Protein AF-A0A6P5RUR1-F1 (afdb_monomer)

InterPro domains:
  IPR025558 Domain of unknown function DUF4283 [PF14111] (2-50)
  IPR025836 Zinc knuckle CX2CX4HX4C [PF14392] (117-164)
  IPR040256 Uncharacterized protein At4g02000-like [PTHR31286] (1-171)

pLDDT: mean 81.95, std 17.19, range [31.34, 97.75]

Nearest PDB structures (foldseek):
  2n82-assembly1_B  TM=5.072E-01  e=1.498E-01  Homo sapiens
  6m75-assembly1_A  TM=3.221E-01  e=1.327E-01  Homo sapiens
  8hni-assembly6_F  TM=3.392E-01  e=1.693E-01  Homo sapiens
  2dh7-assembly1_A  TM=4.520E-01  e=4.766E-01  Homo sapiens
  4yud-assembly1_A  TM=4.226E-01  e=1.611E+00  Homo sapiens

Organism: Prunus avium (NCBI:txid42229)

Secondary structure (DSSP, 8-state):
-HHHHT-SS-EEEEE-STT-EEEEES-HHHHHHHHHH--EEETTEEE------SSS-GGG----EEEEEEEEES--GGG-SHHHHHHHHHHHSEEEEE---TTS---SSSEEEEEEEETTSPPP-EEEEE-TTS-EEEEEEEETT---B-TTT--BSS-GGG-----TT-S-TTS---SGGGB-----------PPPPPP-

Mean predicted aligned error: 9.47 Å

Foldseek 3Di:
DCVQLVAPDDWDWDDPDPPDIDTDDPDPVSVVSSLVVDQDDDPLATDQDDDDPPPDDRVRDDRFKTKWKKWKAPQPQQCQAQVNQCVVLVVAAHWPDWDADPVRGSDDRTTITIHTHGLAAAGDQWDWDADPVRDIDIIGMATEPDGDADLPRRHPDDYVVPDPDPDPPDPDPVPSPRPPRSHDDDPPDDDDDDDDDDDDD

Solvent-accessible surface area (backbone atoms only — not comparable to full-atom values): 12564 Å² total; per-residue (Å²): 107,60,83,82,65,64,44,94,59,67,68,50,77,44,84,72,55,94,94,39,72,47,76,49,58,77,42,68,70,48,47,54,49,48,68,70,63,44,66,43,71,55,96,72,39,77,57,70,78,80,85,79,87,78,84,65,59,75,97,72,61,78,87,46,52,46,47,37,46,34,38,34,30,71,62,54,76,95,55,39,37,58,67,49,41,42,55,56,25,47,74,68,28,49,48,76,47,59,62,52,51,96,87,57,47,25,79,70,87,42,42,42,27,31,24,43,24,58,47,85,44,56,65,74,60,55,49,78,46,75,46,98,87,69,51,75,45,68,29,39,36,23,28,47,85,63,68,65,47,10,59,76,55,39,24,55,87,42,46,56,95,70,59,83,70,88,59,98,81,65,99,42,88,90,72,55,90,54,63,73,71,48,38,55,77,75,85,80,78,76,75,93,76,78,81,84,80,74,85,78,131

Structure (mmCIF, N/CA/C/O backbone):
data_AF-A0A6P5RUR1-F1
#
_entry.id   AF-A0A6P5RUR1-F1
#
loop_
_atom_site.group_PDB
_atom_site.id
_atom_site.type_symbol
_atom_site.label_atom_id
_atom_site.label_alt_id
_atom_site.label_comp_id
_atom_site.label_asym_id
_atom_site.label_entity_id
_atom_site.label_seq_id
_atom_site.pdbx_PDB_ins_code
_atom_site.Cartn_x
_atom_site.Cartn_y
_atom_site.Cartn_z
_atom_site.occupancy
_atom_site.B_iso_or_equiv
_atom_site.auth_seq_id
_atom_site.auth_comp_id
_atom_site.auth_asym_id
_atom_site.auth_atom_id
_atom_site.pdbx_PDB_model_num
ATOM 1 N N . MET A 1 1 ? 2.546 5.564 -21.046 1.00 56.66 1 MET A N 1
ATOM 2 C CA . MET A 1 1 ? 2.897 5.913 -19.648 1.00 56.66 1 MET A CA 1
ATOM 3 C C . MET A 1 1 ? 2.890 7.414 -19.326 1.00 56.66 1 MET A C 1
ATOM 5 O O . MET A 1 1 ? 2.254 7.777 -18.346 1.00 56.66 1 MET A O 1
ATOM 9 N N . MET A 1 2 ? 3.497 8.310 -20.125 1.00 56.91 2 MET A N 1
ATOM 10 C CA . MET A 1 2 ? 3.613 9.751 -19.775 1.00 56.91 2 MET A CA 1
ATOM 11 C C . MET A 1 2 ? 2.292 10.456 -19.402 1.00 56.91 2 MET A C 1
ATOM 13 O O . MET A 1 2 ? 2.269 11.225 -18.448 1.00 56.91 2 MET A O 1
ATOM 17 N N . LYS A 1 3 ? 1.178 10.158 -20.091 1.00 69.00 3 LYS A N 1
ATOM 18 C CA . LYS A 1 3 ? -0.147 10.720 -19.749 1.00 69.00 3 LYS A CA 1
ATOM 19 C C . LYS A 1 3 ? -0.693 10.221 -18.403 1.00 69.00 3 LYS A C 1
ATOM 21 O O . LYS A 1 3 ? -1.368 10.974 -17.717 1.00 69.00 3 LYS A O 1
ATOM 26 N N . ILE A 1 4 ? -0.390 8.978 -18.018 1.00 78.56 4 ILE A N 1
ATOM 27 C CA . ILE A 1 4 ? -0.860 8.363 -16.762 1.00 78.56 4 ILE A CA 1
ATOM 28 C C . ILE A 1 4 ? -0.094 8.949 -15.572 1.00 78.56 4 ILE A C 1
ATOM 30 O O . ILE A 1 4 ? -0.679 9.290 -14.550 1.00 78.56 4 ILE A O 1
ATOM 34 N N . TRP A 1 5 ? 1.219 9.111 -15.725 1.00 85.25 5 TRP A N 1
ATOM 35 C CA . TRP A 1 5 ? 2.108 9.635 -14.684 1.00 85.25 5 TRP A CA 1
ATOM 36 C C . TRP A 1 5 ? 2.258 11.160 -14.687 1.00 85.25 5 TRP A C 1
ATOM 38 O O . TRP A 1 5 ? 2.899 11.724 -13.792 1.00 85.25 5 TRP A O 1
ATOM 48 N N . ASN A 1 6 ? 1.650 11.822 -15.675 1.00 85.38 6 ASN A N 1
ATOM 49 C CA . ASN A 1 6 ? 1.624 13.269 -15.866 1.00 85.38 6 ASN A CA 1
ATOM 50 C C . ASN A 1 6 ? 3.022 13.922 -15.813 1.00 85.38 6 ASN A C 1
ATOM 52 O O . ASN A 1 6 ? 3.206 14.975 -15.198 1.00 85.38 6 ASN A O 1
ATOM 56 N N . THR A 1 7 ? 4.051 13.253 -16.342 1.00 87.56 7 THR A N 1
ATOM 57 C CA . THR A 1 7 ? 5.449 13.701 -16.214 1.00 87.56 7 THR A CA 1
ATOM 58 C C . THR A 1 7 ? 5.711 14.967 -17.021 1.00 87.56 7 THR A C 1
ATOM 60 O O . THR A 1 7 ? 5.189 15.140 -18.119 1.00 87.56 7 THR A O 1
ATOM 63 N N . SER A 1 8 ? 6.533 15.870 -16.479 1.00 86.69 8 SER A N 1
ATOM 64 C CA . SER A 1 8 ? 6.857 17.142 -17.143 1.00 86.69 8 SER A CA 1
ATOM 65 C C . SER A 1 8 ? 7.880 16.997 -18.276 1.00 86.69 8 SER A C 1
ATOM 67 O O . SER A 1 8 ? 8.039 17.897 -19.101 1.00 86.69 8 SER A O 1
ATOM 69 N N . ARG A 1 9 ? 8.619 15.885 -18.285 1.00 88.62 9 ARG A N 1
ATOM 70 C CA . ARG A 1 9 ? 9.609 15.509 -19.299 1.00 88.62 9 ARG A CA 1
ATOM 71 C C . ARG A 1 9 ? 9.423 14.042 -19.693 1.00 88.62 9 ARG A C 1
ATOM 73 O O . ARG A 1 9 ? 8.578 13.337 -19.132 1.00 88.62 9 ARG A O 1
ATOM 80 N N . GLU A 1 10 ? 10.214 13.610 -20.669 1.00 89.25 10 GLU A N 1
ATOM 81 C CA . GLU A 1 10 ? 10.194 12.240 -21.169 1.00 89.25 10 GLU A CA 1
ATOM 82 C C . GLU A 1 10 ? 10.523 11.203 -20.086 1.00 89.25 10 GLU A C 1
ATOM 84 O O . GLU A 1 10 ? 11.321 11.435 -19.169 1.00 89.25 10 GLU A O 1
ATOM 89 N N . VAL A 1 11 ? 9.900 10.036 -20.231 1.00 91.06 11 VAL A N 1
ATOM 90 C CA . VAL A 1 11 ? 10.247 8.813 -19.509 1.00 91.06 11 VAL A CA 1
ATOM 91 C C . VAL A 1 11 ? 10.597 7.781 -20.564 1.00 91.06 11 VAL A C 1
ATOM 93 O O . VAL A 1 11 ? 9.750 7.440 -21.391 1.00 91.06 11 VAL A O 1
ATOM 96 N N . ARG A 1 12 ? 11.846 7.312 -20.552 1.00 92.69 12 ARG A N 1
ATOM 97 C CA . ARG A 1 12 ? 12.290 6.231 -21.437 1.00 92.69 12 ARG A CA 1
ATOM 98 C C . ARG A 1 12 ? 11.998 4.897 -20.768 1.00 92.69 12 ARG A C 1
ATOM 100 O O . ARG A 1 12 ? 12.218 4.751 -19.570 1.00 92.69 12 ARG A O 1
ATOM 107 N N . GLU A 1 13 ? 11.525 3.943 -21.548 1.00 91.94 13 GLU A N 1
ATOM 108 C 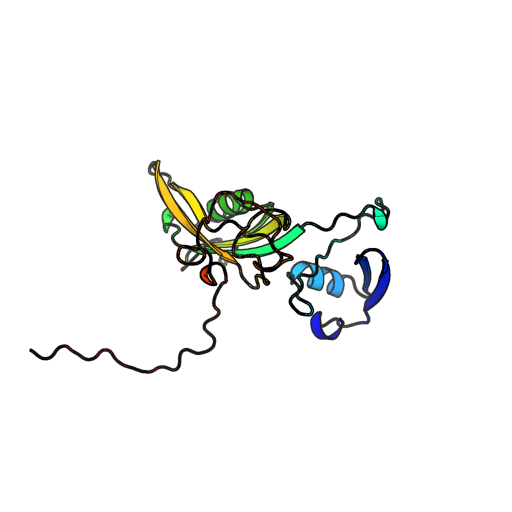CA . GLU A 1 13 ? 11.185 2.598 -21.095 1.00 91.94 13 GLU A CA 1
ATOM 109 C C . GLU A 1 13 ? 12.125 1.590 -21.758 1.00 91.94 13 GLU A C 1
ATOM 111 O O . GLU A 1 13 ? 12.470 1.737 -22.933 1.00 91.94 13 GLU A O 1
ATOM 116 N N . LYS A 1 14 ? 12.561 0.587 -20.999 1.00 92.31 14 LYS A N 1
ATOM 117 C CA . LYS A 1 14 ? 13.273 -0.581 -21.517 1.00 92.31 14 LYS A CA 1
ATOM 118 C C . LYS A 1 14 ? 12.631 -1.845 -20.964 1.00 92.31 14 LYS A C 1
ATOM 120 O O . LYS A 1 14 ? 12.476 -1.958 -19.750 1.00 92.31 14 LYS A O 1
ATOM 125 N N . ASP A 1 15 ? 12.311 -2.781 -21.846 1.00 92.19 15 ASP A N 1
ATOM 126 C CA . ASP A 1 15 ? 11.911 -4.137 -21.475 1.00 92.19 15 ASP A CA 1
ATOM 127 C C . ASP A 1 15 ? 13.143 -4.907 -20.974 1.00 92.19 15 ASP A C 1
ATOM 129 O O . ASP A 1 15 ? 14.197 -4.890 -21.619 1.00 92.19 15 ASP A O 1
ATOM 133 N N . LEU A 1 16 ? 13.028 -5.517 -19.795 1.00 89.69 16 LEU A N 1
ATOM 134 C CA . LEU A 1 16 ? 14.072 -6.333 -19.177 1.00 89.69 16 LEU A CA 1
ATOM 135 C C . LEU A 1 16 ? 13.722 -7.832 -19.164 1.00 89.69 16 LEU A C 1
ATOM 137 O O . LEU A 1 16 ? 14.500 -8.620 -18.627 1.00 89.69 16 LEU A O 1
ATOM 141 N N . GLY A 1 17 ? 12.601 -8.230 -19.773 1.00 87.75 17 GLY A N 1
ATOM 142 C CA . GLY A 1 17 ? 12.076 -9.593 -19.766 1.00 87.75 17 GLY A CA 1
ATOM 143 C C . GLY A 1 17 ? 11.271 -9.920 -18.505 1.00 87.75 17 GLY A C 1
ATOM 144 O O . GLY A 1 17 ? 11.231 -9.146 -17.556 1.00 87.75 17 GLY A O 1
ATOM 145 N N . GLU A 1 18 ? 10.596 -11.075 -18.503 1.00 85.94 18 GLU A N 1
ATOM 146 C CA . GLU A 1 18 ? 9.860 -11.610 -17.338 1.00 85.94 18 GLU A CA 1
ATOM 147 C C . GLU A 1 18 ? 8.856 -10.626 -16.700 1.00 85.94 18 GLU A C 1
ATOM 149 O O . GLU A 1 18 ? 8.659 -10.615 -15.486 1.00 85.94 18 GLU A O 1
ATOM 154 N N . ASN A 1 19 ? 8.193 -9.800 -17.522 1.00 87.38 19 ASN A N 1
ATOM 155 C CA . ASN A 1 19 ? 7.260 -8.761 -17.066 1.00 87.38 19 ASN A CA 1
ATOM 156 C C . ASN A 1 19 ? 7.925 -7.689 -16.168 1.00 87.38 19 ASN A C 1
ATOM 158 O O . ASN A 1 19 ? 7.271 -7.081 -15.317 1.00 87.38 19 ASN A O 1
ATOM 162 N N . LEU A 1 20 ? 9.226 -7.450 -16.367 1.00 90.12 20 LEU A N 1
ATOM 163 C CA . LEU A 1 20 ? 10.004 -6.407 -15.712 1.00 90.12 20 LEU A CA 1
ATOM 164 C C . LEU A 1 20 ? 10.377 -5.305 -16.70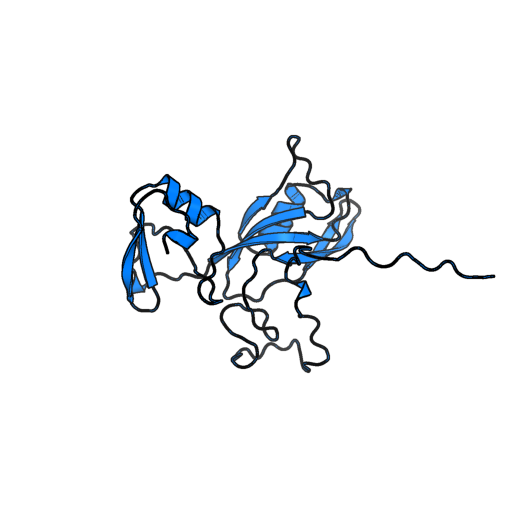8 1.00 90.12 20 LEU A C 1
ATOM 166 O O . LEU A 1 20 ? 10.906 -5.556 -17.789 1.00 90.12 20 LEU A O 1
ATOM 170 N N . PHE A 1 21 ? 10.158 -4.058 -16.300 1.00 90.81 21 PHE A N 1
ATOM 171 C CA . PHE A 1 21 ? 10.398 -2.879 -17.126 1.00 90.81 21 PHE A CA 1
ATOM 172 C C . PHE A 1 21 ? 11.239 -1.862 -16.357 1.00 90.81 21 PHE A C 1
ATOM 174 O O . PHE A 1 21 ? 10.996 -1.601 -15.177 1.00 90.81 21 PHE A O 1
ATOM 181 N N . LEU A 1 22 ? 12.212 -1.250 -17.031 1.00 91.31 22 LEU A N 1
ATOM 182 C CA . LEU A 1 22 ? 13.003 -0.147 -16.494 1.00 91.31 22 LEU A CA 1
ATOM 183 C C . LEU A 1 22 ? 12.491 1.184 -17.028 1.00 91.31 22 LEU A C 1
ATOM 185 O O . LEU A 1 22 ? 12.556 1.454 -18.228 1.00 91.31 22 LEU A O 1
ATOM 189 N N . PHE A 1 23 ? 12.074 2.050 -16.109 1.00 92.25 23 PHE A N 1
ATOM 190 C CA . PHE A 1 23 ? 11.672 3.418 -16.413 1.00 92.25 23 PHE A CA 1
ATOM 191 C C . PHE A 1 23 ? 12.779 4.400 -16.026 1.00 92.25 23 PHE A C 1
ATOM 193 O O . PHE A 1 23 ? 13.133 4.540 -14.857 1.00 92.25 23 PHE A O 1
ATOM 200 N N . ILE A 1 24 ? 13.316 5.107 -17.019 1.00 92.69 24 ILE A N 1
ATOM 201 C CA . ILE A 1 24 ? 14.369 6.110 -16.856 1.00 92.69 24 ILE A CA 1
ATOM 202 C C . ILE A 1 24 ? 13.729 7.492 -16.961 1.00 92.69 24 ILE A C 1
ATOM 204 O O . ILE A 1 24 ? 13.320 7.928 -18.041 1.00 92.69 24 ILE A O 1
ATOM 208 N N . PHE A 1 25 ? 13.65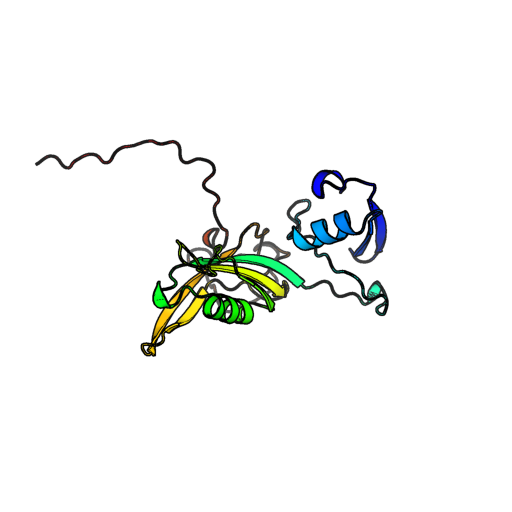4 8.186 -15.829 1.00 93.69 25 PHE A N 1
ATOM 209 C CA . PHE A 1 25 ? 13.074 9.522 -15.728 1.00 93.69 25 PHE A CA 1
ATOM 210 C C . PHE A 1 25 ? 14.124 10.595 -16.017 1.00 93.69 25 PHE A C 1
ATOM 212 O O . PHE A 1 25 ? 15.200 10.586 -15.426 1.00 93.69 25 PHE A O 1
ATOM 219 N N . ALA A 1 26 ? 13.785 11.569 -16.864 1.00 93.88 26 ALA A N 1
ATOM 220 C CA . ALA A 1 26 ? 14.646 12.730 -17.101 1.00 93.88 26 ALA A CA 1
ATOM 221 C C . ALA A 1 26 ? 14.732 13.680 -15.888 1.00 93.88 26 ALA A C 1
ATOM 223 O O . ALA A 1 26 ? 15.679 14.454 -15.771 1.00 93.88 26 ALA A O 1
ATOM 224 N N . LYS A 1 27 ? 13.737 13.649 -14.990 1.00 93.62 27 LYS A N 1
ATOM 225 C CA . LYS A 1 27 ? 13.695 14.458 -13.767 1.00 93.62 27 LYS A CA 1
ATOM 226 C C . LYS A 1 27 ? 13.418 13.598 -12.546 1.00 93.62 27 LYS A C 1
ATOM 228 O O . LYS A 1 27 ? 12.406 12.902 -12.481 1.00 93.62 27 LYS A O 1
ATOM 233 N N . GLU A 1 28 ? 14.251 13.766 -11.529 1.00 92.56 28 GLU A N 1
ATOM 234 C CA . GLU A 1 28 ? 14.077 13.133 -10.223 1.00 92.56 28 GLU A CA 1
ATOM 235 C C . GLU A 1 28 ? 12.739 13.498 -9.557 1.00 92.56 28 GLU A C 1
ATOM 237 O O . GLU A 1 28 ? 12.077 12.638 -8.982 1.00 92.56 28 GLU A O 1
ATOM 242 N N . LEU A 1 29 ? 12.282 14.748 -9.687 1.00 93.00 29 LEU A N 1
ATOM 243 C CA . LEU A 1 29 ? 10.989 15.170 -9.136 1.00 93.00 29 LEU A CA 1
ATOM 244 C C . LEU A 1 29 ? 9.812 14.384 -9.733 1.00 93.00 29 LEU A C 1
ATOM 246 O O . LEU A 1 29 ? 8.896 14.010 -9.000 1.00 93.00 29 LEU A O 1
ATOM 250 N N . ASP A 1 30 ? 9.850 14.097 -11.039 1.00 93.50 30 ASP A N 1
ATOM 251 C CA . ASP A 1 30 ? 8.823 13.287 -11.700 1.00 93.50 30 ASP A CA 1
ATOM 252 C C . ASP A 1 30 ? 8.886 11.831 -11.200 1.00 93.50 30 ASP A C 1
ATOM 254 O O . ASP A 1 30 ? 7.847 11.281 -10.834 1.00 93.50 30 ASP A O 1
ATOM 258 N N . ARG A 1 31 ? 10.091 11.241 -11.081 1.00 92.88 31 ARG A N 1
ATOM 259 C CA . ARG A 1 31 ? 10.305 9.896 -10.502 1.00 92.88 31 ARG A CA 1
ATOM 260 C C . ARG A 1 31 ? 9.716 9.795 -9.095 1.00 92.88 31 ARG A C 1
ATOM 262 O O . ARG A 1 31 ? 8.878 8.936 -8.826 1.00 92.88 31 ARG A O 1
ATOM 269 N N . ASN A 1 32 ? 10.117 10.705 -8.208 1.00 92.25 32 ASN A N 1
ATOM 270 C CA . ASN A 1 32 ? 9.702 10.709 -6.807 1.00 92.25 32 ASN A CA 1
ATOM 271 C C . ASN A 1 32 ? 8.188 10.893 -6.676 1.00 92.25 32 ASN A C 1
ATOM 273 O O . ASN A 1 32 ? 7.551 10.236 -5.856 1.00 92.25 32 ASN A O 1
ATOM 277 N N . ARG A 1 33 ? 7.584 11.746 -7.509 1.00 92.38 33 ARG A N 1
ATOM 278 C CA . ARG A 1 33 ? 6.131 11.922 -7.539 1.00 92.38 33 ARG A CA 1
ATOM 279 C C . ARG A 1 33 ? 5.414 10.662 -8.022 1.00 92.38 33 ARG A C 1
ATOM 281 O O . ARG A 1 33 ? 4.386 10.311 -7.452 1.00 92.38 33 ARG A O 1
ATOM 288 N N . VAL A 1 34 ? 5.932 9.978 -9.043 1.00 92.00 34 VAL A N 1
ATOM 289 C CA . VAL A 1 34 ? 5.348 8.721 -9.533 1.00 92.00 34 VAL A CA 1
ATOM 290 C C . VAL A 1 34 ? 5.395 7.642 -8.456 1.00 92.00 34 VAL A C 1
ATOM 292 O O . VAL A 1 34 ? 4.356 7.052 -8.166 1.00 92.00 34 VAL A O 1
ATOM 295 N N . LEU A 1 35 ? 6.540 7.441 -7.801 1.00 89.94 35 LEU A N 1
ATOM 296 C CA . LEU A 1 35 ? 6.667 6.490 -6.690 1.00 89.94 35 LEU A CA 1
ATOM 297 C C . LEU A 1 35 ? 5.694 6.833 -5.549 1.00 89.94 35 LEU A C 1
ATOM 299 O O . LEU A 1 35 ? 4.940 5.981 -5.084 1.00 89.94 35 LEU A O 1
ATOM 303 N N . ARG A 1 36 ? 5.612 8.114 -5.165 1.00 87.88 36 ARG A N 1
ATOM 304 C CA . ARG A 1 36 ? 4.723 8.577 -4.087 1.00 87.88 36 ARG A CA 1
ATOM 305 C C . ARG A 1 36 ? 3.238 8.570 -4.440 1.00 87.88 36 ARG A C 1
ATOM 307 O O . ARG A 1 36 ? 2.428 8.513 -3.523 1.00 87.88 36 ARG A O 1
ATOM 314 N N . ASN A 1 37 ? 2.831 8.630 -5.702 1.00 88.19 37 ASN A N 1
ATOM 315 C CA . ASN A 1 37 ? 1.405 8.733 -6.048 1.00 88.19 37 ASN A CA 1
ATOM 316 C C . ASN A 1 37 ? 0.739 7.390 -6.377 1.00 88.19 37 ASN A C 1
ATOM 318 O O . ASN A 1 37 ? -0.476 7.367 -6.620 1.00 88.19 37 ASN A O 1
ATOM 322 N N . GLY A 1 38 ? 1.496 6.287 -6.310 1.00 85.94 38 GLY A N 1
ATOM 323 C CA . GLY A 1 38 ? 0.971 4.924 -6.401 1.00 85.94 38 GLY A CA 1
ATOM 324 C C . GLY A 1 38 ? -0.124 4.616 -5.358 1.00 85.94 38 GLY A C 1
ATOM 325 O O . GLY A 1 38 ? -0.319 5.395 -4.419 1.00 85.94 38 GLY A O 1
ATOM 326 N N . PRO A 1 39 ? -0.888 3.523 -5.521 1.00 89.00 39 PRO A N 1
ATOM 327 C CA . PRO A 1 39 ? -0.677 2.460 -6.501 1.00 89.00 39 PRO A CA 1
ATOM 328 C C . PRO A 1 39 ? -1.097 2.885 -7.915 1.00 89.00 39 PRO A C 1
ATOM 330 O O . PRO A 1 39 ? -1.994 3.715 -8.086 1.00 89.00 39 PRO A O 1
ATOM 333 N N . TRP A 1 40 ? -0.440 2.317 -8.927 1.00 89.81 40 TRP A N 1
ATOM 334 C CA . TRP A 1 40 ? -0.757 2.545 -10.337 1.00 89.81 40 TRP A CA 1
ATOM 335 C C . TRP A 1 40 ? -1.412 1.310 -10.929 1.00 89.81 40 TRP A C 1
ATOM 337 O O . TRP A 1 40 ? -0.963 0.196 -10.681 1.00 89.81 40 TRP A O 1
ATOM 347 N N . ASN A 1 41 ? -2.445 1.518 -11.738 1.00 83.38 41 ASN A N 1
ATOM 348 C CA . ASN A 1 41 ? -3.119 0.443 -12.450 1.00 83.38 41 ASN A CA 1
ATOM 349 C C . ASN A 1 41 ? -3.018 0.691 -13.954 1.00 83.38 41 ASN A C 1
ATOM 351 O O . ASN A 1 41 ? -3.270 1.807 -14.414 1.00 83.38 41 ASN A O 1
ATOM 355 N N . PHE A 1 42 ? -2.675 -0.349 -14.707 1.00 80.69 42 PHE A N 1
ATOM 356 C CA . PHE A 1 42 ? -2.674 -0.352 -16.164 1.00 80.69 42 PHE A CA 1
ATOM 357 C C . PHE A 1 42 ? -3.456 -1.574 -16.639 1.00 80.69 42 PHE A C 1
ATOM 359 O O . PHE A 1 42 ? -3.158 -2.685 -16.222 1.00 80.69 42 PHE A O 1
ATOM 366 N N . ASP A 1 43 ? -4.503 -1.352 -17.434 1.00 78.69 43 ASP A N 1
ATOM 367 C CA . ASP A 1 43 ? -5.428 -2.402 -17.885 1.00 78.69 43 ASP A CA 1
ATOM 368 C C . ASP A 1 43 ? -5.895 -3.353 -16.759 1.00 78.69 43 ASP A C 1
ATOM 370 O O . ASP A 1 43 ? -5.816 -4.573 -16.84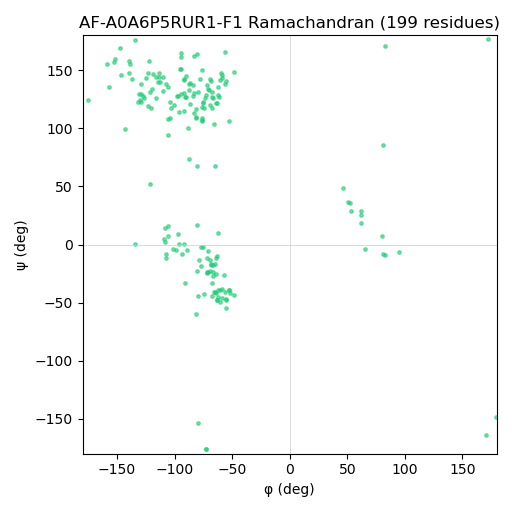5 1.00 78.69 43 ASP A O 1
ATOM 374 N N . LYS A 1 44 ? -6.337 -2.765 -15.636 1.00 75.50 44 LYS A N 1
ATOM 375 C CA . LYS A 1 44 ? -6.770 -3.462 -14.403 1.00 75.50 44 LYS A CA 1
ATOM 376 C C . LYS A 1 44 ? -5.675 -4.242 -13.658 1.00 75.50 44 LYS A C 1
ATOM 378 O O . LYS A 1 44 ? -5.941 -4.723 -12.557 1.00 75.50 44 LYS A O 1
ATOM 383 N N . ALA A 1 45 ? -4.454 -4.309 -14.182 1.00 81.62 45 ALA A N 1
ATOM 384 C CA . ALA A 1 45 ? -3.304 -4.880 -13.497 1.00 81.62 45 ALA A CA 1
ATOM 385 C C . ALA A 1 45 ? -2.598 -3.831 -12.627 1.00 81.62 45 ALA A C 1
ATOM 387 O O . ALA A 1 45 ? -2.397 -2.684 -13.035 1.00 81.62 45 ALA A O 1
ATOM 388 N N . LEU A 1 46 ? -2.203 -4.240 -11.421 1.00 89.00 46 LEU A N 1
ATOM 389 C CA . LEU A 1 46 ? -1.398 -3.425 -10.517 1.00 89.00 46 LEU A CA 1
ATOM 390 C C . LEU A 1 46 ? 0.041 -3.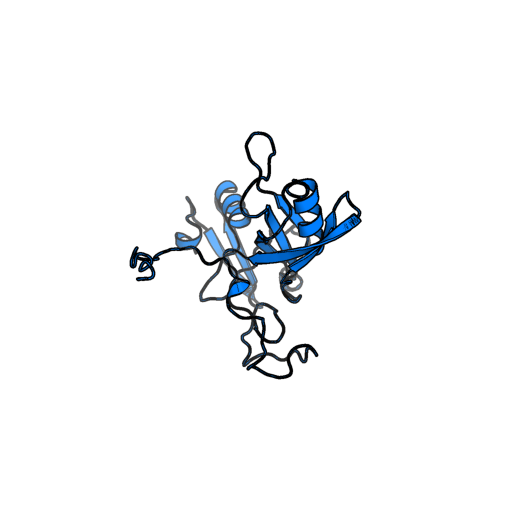353 -11.033 1.00 89.00 46 LEU A C 1
ATOM 392 O O . LEU A 1 46 ? 0.687 -4.382 -11.217 1.00 89.00 46 LEU A O 1
ATOM 396 N N . VAL A 1 47 ? 0.559 -2.141 -11.209 1.00 90.25 47 VAL A N 1
ATOM 397 C CA . VAL A 1 47 ? 1.963 -1.909 -11.553 1.00 90.25 47 VAL A CA 1
ATOM 398 C C . VAL A 1 47 ? 2.752 -1.725 -10.262 1.00 90.25 47 VAL A C 1
ATOM 400 O O . VAL A 1 47 ? 2.546 -0.755 -9.527 1.00 90.25 47 VAL A O 1
ATOM 403 N N . LEU A 1 48 ? 3.661 -2.659 -9.994 1.00 91.75 48 LEU A N 1
ATOM 404 C CA . LEU A 1 48 ? 4.604 -2.565 -8.886 1.00 91.75 48 LEU A CA 1
ATOM 405 C C . LEU A 1 48 ? 5.801 -1.729 -9.327 1.00 91.75 48 LEU A C 1
ATOM 407 O O . LEU A 1 48 ? 6.393 -1.990 -10.372 1.00 91.75 48 LEU A O 1
ATOM 411 N N . LEU A 1 49 ? 6.139 -0.712 -8.541 1.00 90.94 49 LEU A N 1
ATOM 412 C CA . LEU A 1 49 ? 7.274 0.163 -8.805 1.00 90.94 49 LEU A CA 1
ATOM 413 C C . LEU A 1 49 ? 8.222 0.111 -7.616 1.00 90.94 49 LEU A C 1
ATOM 415 O O . LEU A 1 49 ? 7.799 0.290 -6.475 1.00 90.94 49 LEU A O 1
ATOM 419 N N . GLU A 1 50 ? 9.502 -0.086 -7.899 1.00 88.38 50 GLU A N 1
ATOM 420 C CA . GLU A 1 50 ? 10.564 -0.085 -6.903 1.00 88.38 50 GLU A CA 1
ATOM 421 C C . GLU A 1 50 ? 11.758 0.697 -7.445 1.00 88.38 50 GLU A C 1
ATOM 423 O O . GLU A 1 50 ? 12.049 0.658 -8.642 1.00 88.38 50 GLU A O 1
ATOM 428 N N . GLU A 1 51 ? 12.423 1.452 -6.571 1.00 88.88 51 GLU A N 1
ATOM 429 C CA . GLU A 1 51 ? 13.669 2.123 -6.919 1.00 88.88 51 GLU A CA 1
ATOM 430 C C . GLU A 1 51 ? 14.823 1.123 -6.759 1.00 88.88 51 GLU A C 1
ATOM 432 O O . GLU A 1 51 ? 15.095 0.677 -5.641 1.00 88.88 51 GLU A O 1
ATOM 437 N N . PRO A 1 52 ? 15.493 0.722 -7.854 1.00 85.31 52 PRO A N 1
ATOM 438 C CA . PRO A 1 52 ? 16.556 -0.265 -7.775 1.00 85.31 52 PRO A CA 1
ATOM 439 C C . PRO A 1 52 ? 17.779 0.326 -7.071 1.00 85.31 52 PRO A C 1
ATOM 441 O O . PRO A 1 52 ? 18.266 1.393 -7.435 1.00 85.31 52 PRO A O 1
ATOM 444 N N . ASN A 1 53 ? 18.344 -0.417 -6.121 1.00 81.06 53 ASN A N 1
ATOM 445 C CA . ASN A 1 53 ? 19.590 -0.035 -5.445 1.00 81.06 53 ASN A CA 1
ATOM 446 C C . ASN A 1 53 ? 20.862 -0.291 -6.286 1.00 81.06 53 ASN A C 1
ATOM 448 O O . ASN A 1 53 ? 21.961 -0.004 -5.824 1.00 81.06 53 ASN A O 1
ATOM 452 N N . GLY A 1 54 ? 20.725 -0.864 -7.491 1.00 80.81 54 GLY A N 1
ATOM 453 C CA . GLY A 1 54 ? 21.826 -1.172 -8.415 1.00 80.81 54 GLY A CA 1
ATOM 454 C C . GLY A 1 54 ? 22.610 -2.458 -8.118 1.00 80.81 54 GLY A C 1
ATOM 455 O O . GLY A 1 54 ? 23.398 -2.887 -8.955 1.00 80.81 54 GLY A O 1
ATOM 456 N N . ASN A 1 55 ? 22.368 -3.113 -6.980 1.00 84.12 55 ASN A N 1
ATOM 457 C CA . ASN A 1 55 ? 23.143 -4.278 -6.531 1.00 84.12 55 ASN A CA 1
ATOM 458 C C . ASN A 1 55 ? 22.532 -5.626 -6.942 1.00 84.12 55 ASN A C 1
ATOM 460 O O . ASN A 1 55 ? 23.136 -6.678 -6.731 1.00 84.12 55 ASN A O 1
ATOM 464 N N . ILE A 1 56 ? 21.318 -5.613 -7.492 1.00 82.56 56 ILE A N 1
ATOM 465 C CA . ILE A 1 56 ? 20.561 -6.814 -7.848 1.00 82.56 56 ILE A CA 1
ATOM 466 C C . ILE A 1 56 ? 20.364 -6.823 -9.362 1.00 82.56 56 ILE A C 1
ATOM 468 O O . ILE A 1 56 ? 19.859 -5.859 -9.938 1.00 82.56 56 ILE A O 1
ATOM 472 N N . ALA A 1 57 ? 20.766 -7.921 -10.007 1.00 85.62 57 ALA A N 1
ATOM 473 C CA . ALA A 1 57 ? 20.498 -8.133 -11.425 1.00 85.62 57 ALA A CA 1
ATOM 474 C C . ALA A 1 57 ? 18.979 -8.115 -11.685 1.00 85.62 57 ALA A C 1
ATOM 476 O O . ALA A 1 57 ? 18.239 -8.671 -10.871 1.00 85.62 57 ALA A O 1
ATOM 477 N N . PRO A 1 58 ? 18.503 -7.560 -12.815 1.00 84.25 58 PRO A N 1
ATOM 478 C CA . PRO A 1 58 ? 17.076 -7.509 -13.131 1.00 84.25 58 PRO A CA 1
ATOM 479 C C . PR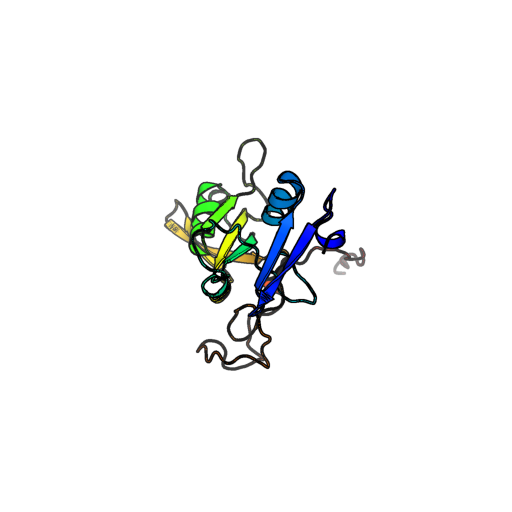O A 1 58 ? 16.339 -8.842 -12.967 1.00 84.25 58 PRO A C 1
ATOM 481 O O . PRO A 1 58 ? 15.300 -8.883 -12.321 1.00 84.25 58 PRO A O 1
ATOM 484 N N . SER A 1 59 ? 16.931 -9.949 -13.425 1.00 82.88 59 SER A N 1
ATOM 485 C CA . SER A 1 59 ? 16.347 -11.298 -13.320 1.00 82.88 59 SER A CA 1
ATOM 486 C C . SER A 1 59 ? 16.173 -11.819 -11.888 1.00 82.88 59 SER A C 1
ATOM 488 O O . SER A 1 59 ? 15.541 -12.844 -11.666 1.00 82.88 59 SER A O 1
ATOM 490 N N . ARG A 1 60 ? 16.763 -11.149 -10.893 1.00 83.94 60 ARG A N 1
ATOM 491 C CA . ARG A 1 60 ? 16.632 -11.488 -9.467 1.00 83.94 60 ARG A CA 1
ATOM 492 C C . ARG A 1 60 ? 15.770 -10.481 -8.708 1.00 83.94 60 ARG A C 1
ATOM 494 O O . ARG A 1 60 ? 15.642 -10.587 -7.489 1.00 83.94 60 ARG A O 1
ATOM 501 N N . MET A 1 61 ? 15.217 -9.485 -9.397 1.00 84.31 61 MET A N 1
ATOM 502 C CA . MET A 1 61 ? 14.371 -8.473 -8.786 1.00 84.31 61 MET A CA 1
ATOM 503 C C . MET A 1 61 ? 12.990 -9.060 -8.500 1.00 84.31 61 MET A C 1
ATOM 505 O O . MET A 1 61 ? 12.270 -9.455 -9.411 1.00 84.31 61 MET A O 1
ATOM 509 N N . LEU A 1 62 ? 12.612 -9.101 -7.223 1.00 82.94 62 LEU A N 1
ATOM 510 C CA . LEU A 1 62 ? 11.304 -9.589 -6.801 1.00 82.94 62 LEU A CA 1
ATOM 511 C C . LEU A 1 62 ? 10.415 -8.419 -6.383 1.00 82.94 62 LEU A C 1
ATOM 513 O O . LEU A 1 62 ? 10.416 -8.005 -5.222 1.00 82.94 62 LEU A O 1
ATOM 517 N N . LEU A 1 63 ? 9.612 -7.931 -7.324 1.00 89.00 63 LEU A N 1
ATOM 518 C CA . LEU A 1 63 ? 8.593 -6.927 -7.044 1.00 89.00 63 LEU A CA 1
ATOM 519 C C . LEU A 1 63 ? 7.400 -7.598 -6.355 1.00 89.00 63 LEU A C 1
ATOM 521 O O . LEU A 1 63 ? 6.629 -8.323 -6.979 1.00 89.00 63 LEU A O 1
ATOM 525 N N . LYS A 1 64 ? 7.248 -7.369 -5.049 1.00 91.62 64 LYS A N 1
ATOM 526 C CA . LYS A 1 64 ? 6.128 -7.922 -4.260 1.00 91.62 64 LYS A CA 1
ATOM 527 C C . LYS A 1 64 ? 5.447 -6.923 -3.336 1.00 91.62 64 LYS A C 1
ATOM 529 O O . LYS A 1 64 ? 4.527 -7.293 -2.613 1.00 91.62 64 LYS A O 1
ATOM 534 N N . PHE A 1 65 ? 5.897 -5.673 -3.329 1.00 93.00 65 PHE A N 1
ATOM 535 C CA . PHE A 1 65 ? 5.362 -4.650 -2.443 1.00 93.00 65 PHE A CA 1
ATOM 536 C C . PHE A 1 65 ? 4.614 -3.574 -3.220 1.00 93.00 65 PHE A C 1
ATOM 538 O O . PHE A 1 65 ? 5.063 -3.135 -4.275 1.00 93.00 65 PHE A O 1
ATOM 545 N N . ALA A 1 66 ? 3.494 -3.120 -2.666 1.00 93.50 66 ALA A N 1
ATOM 546 C CA . ALA A 1 66 ? 2.776 -1.945 -3.139 1.00 93.50 66 ALA A CA 1
ATOM 547 C C . ALA A 1 66 ? 2.265 -1.124 -1.958 1.00 93.50 66 ALA A C 1
ATOM 549 O O . ALA A 1 66 ? 1.917 -1.667 -0.909 1.00 93.50 66 ALA A O 1
ATOM 550 N N . GLU A 1 67 ? 2.212 0.191 -2.134 1.00 94.75 67 GLU A N 1
ATOM 551 C CA . GLU A 1 67 ? 1.698 1.106 -1.122 1.00 94.75 67 GLU A CA 1
ATOM 552 C C . GLU A 1 67 ? 0.224 1.413 -1.361 1.00 94.75 67 GLU A C 1
ATOM 554 O O . GLU A 1 67 ? -0.157 1.824 -2.456 1.00 94.75 67 GLU A O 1
ATOM 559 N N . PHE A 1 68 ? -0.594 1.264 -0.321 1.00 94.69 68 PHE A N 1
ATOM 560 C CA . PHE A 1 68 ? -2.013 1.603 -0.346 1.00 94.69 68 PHE A CA 1
ATOM 561 C C . PHE A 1 68 ? -2.355 2.582 0.768 1.00 94.69 68 PHE A C 1
ATOM 563 O O . PHE A 1 68 ? -1.850 2.478 1.886 1.00 94.69 68 PHE A O 1
ATOM 570 N N . TRP A 1 69 ? -3.270 3.501 0.468 1.00 95.94 69 TRP A N 1
ATOM 571 C CA . TRP A 1 69 ? -4.006 4.209 1.506 1.00 95.94 69 TRP A CA 1
ATOM 572 C C . TRP A 1 69 ? -5.125 3.305 2.022 1.00 95.94 69 TRP A C 1
ATOM 574 O O . TRP A 1 69 ? -5.882 2.730 1.237 1.00 95.94 69 TRP A O 1
ATOM 584 N N . VAL A 1 70 ? -5.222 3.181 3.340 1.00 96.69 70 VAL A N 1
ATOM 585 C CA . VAL A 1 70 ? -6.199 2.347 4.036 1.00 96.69 70 VAL A CA 1
ATOM 586 C C . VAL A 1 70 ? -6.940 3.207 5.047 1.00 96.69 70 VAL A C 1
ATOM 588 O O . VAL A 1 70 ? -6.330 3.860 5.893 1.00 96.69 70 VAL A O 1
ATOM 591 N N . GLN A 1 71 ? -8.263 3.196 4.962 1.00 96.81 71 GLN A N 1
ATOM 592 C CA . GLN A 1 71 ? -9.153 3.779 5.951 1.00 96.81 71 GLN A CA 1
ATOM 593 C C . GLN A 1 71 ? -9.488 2.723 7.002 1.00 96.81 71 GLN A C 1
ATOM 595 O O . GLN A 1 71 ? -9.952 1.632 6.668 1.00 96.81 71 GLN A O 1
ATOM 600 N N . ILE A 1 72 ? -9.267 3.062 8.265 1.00 96.19 72 ILE A N 1
ATOM 601 C CA . ILE A 1 72 ? -9.561 2.239 9.430 1.00 96.19 72 ILE A CA 1
ATOM 602 C C . ILE A 1 72 ? -10.801 2.832 10.095 1.00 96.19 72 ILE A C 1
ATOM 604 O O . ILE A 1 72 ? -10.764 3.923 10.671 1.00 96.19 72 ILE A O 1
ATOM 608 N N . HIS A 1 73 ? -11.910 2.118 9.962 1.00 94.25 73 HIS A N 1
ATOM 609 C CA . HIS A 1 73 ? -13.227 2.520 10.444 1.00 94.25 73 HIS A CA 1
ATOM 610 C C . HIS A 1 73 ? -13.498 1.935 11.830 1.00 94.25 73 HIS A C 1
ATOM 612 O O . HIS A 1 73 ? -12.863 0.960 12.233 1.00 94.25 73 HIS A O 1
ATOM 618 N N . ASN A 1 74 ? -14.466 2.525 12.537 1.00 92.56 74 ASN A N 1
ATOM 619 C CA . ASN A 1 74 ? -14.902 2.101 13.874 1.00 92.56 74 ASN A CA 1
ATOM 620 C C . ASN A 1 74 ? -13.805 2.188 14.951 1.00 92.56 74 ASN A C 1
ATOM 622 O O . ASN A 1 74 ? -13.860 1.494 15.961 1.00 92.56 74 ASN A O 1
ATOM 626 N N . VAL A 1 75 ? -12.811 3.060 14.756 1.00 92.19 75 VAL A N 1
ATOM 627 C CA . VAL A 1 75 ? -11.834 3.390 15.800 1.00 92.19 75 VAL A CA 1
ATOM 628 C C . VAL A 1 75 ? -12.521 4.304 16.820 1.00 92.19 75 VAL A C 1
ATOM 630 O O . VAL A 1 75 ? -13.009 5.366 16.429 1.00 92.19 75 VAL A O 1
ATOM 633 N N . PRO A 1 76 ? -12.565 3.946 18.113 1.00 90.56 76 PRO A N 1
ATOM 634 C CA . PRO A 1 76 ? -13.096 4.831 19.145 1.00 90.56 76 PRO A CA 1
ATOM 635 C C . PRO A 1 76 ? -12.331 6.152 19.186 1.00 90.56 76 PRO A C 1
ATOM 637 O O . PRO A 1 76 ? -11.117 6.153 18.997 1.00 90.56 76 PRO A O 1
ATOM 640 N N . LEU A 1 77 ? -13.011 7.261 19.498 1.00 87.94 77 LEU A N 1
ATOM 641 C CA . LEU A 1 77 ? -12.415 8.608 19.483 1.00 87.94 77 LEU A CA 1
ATOM 642 C C . LEU A 1 77 ? -11.117 8.692 20.302 1.00 87.94 77 LEU A C 1
ATOM 644 O O . LEU A 1 77 ? -10.128 9.243 19.835 1.00 87.94 77 LEU A O 1
ATOM 648 N N . LEU A 1 78 ? -11.074 8.057 21.479 1.00 86.12 78 LEU A N 1
ATOM 649 C CA . LEU A 1 78 ? -9.870 8.006 22.322 1.00 86.12 78 LEU A CA 1
ATOM 650 C C . LEU A 1 78 ? -8.691 7.256 21.674 1.00 86.12 78 LEU A C 1
ATOM 652 O O . LEU A 1 78 ? -7.541 7.501 22.019 1.00 86.12 78 LEU A O 1
ATOM 656 N N . GLY A 1 79 ? -8.968 6.338 20.749 1.00 87.06 79 GLY A N 1
ATOM 657 C CA . GLY A 1 79 ? -7.972 5.606 19.970 1.00 87.06 79 GLY A CA 1
ATOM 658 C C . GLY A 1 79 ? -7.616 6.275 18.640 1.00 87.06 79 GLY A C 1
ATOM 659 O O . GLY A 1 79 ? -6.799 5.735 17.898 1.00 87.06 79 GLY A O 1
ATOM 660 N N . MET A 1 80 ? -8.200 7.428 18.299 1.00 90.56 80 MET A N 1
ATOM 661 C CA . MET A 1 80 ? -7.901 8.132 17.048 1.00 90.56 80 MET A CA 1
ATOM 662 C C . MET A 1 80 ? -6.604 8.942 17.158 1.00 90.56 80 MET A C 1
ATOM 664 O O . MET A 1 80 ? -6.603 10.171 17.134 1.00 90.56 80 MET A O 1
ATOM 668 N N . THR A 1 81 ? -5.481 8.235 17.274 1.00 91.06 81 THR A N 1
ATOM 669 C CA . THR A 1 81 ? -4.142 8.824 17.396 1.00 91.06 81 THR A CA 1
ATOM 670 C C . THR A 1 81 ? -3.208 8.341 16.288 1.00 91.06 81 THR A C 1
ATOM 672 O O . THR A 1 81 ? -3.381 7.250 15.733 1.00 91.06 81 THR A O 1
ATOM 675 N N . VAL A 1 82 ? -2.156 9.120 16.019 1.00 93.56 82 VAL A N 1
ATOM 676 C CA . VAL A 1 82 ? -1.073 8.742 15.094 1.00 93.56 82 VAL A CA 1
ATOM 677 C C . VAL A 1 82 ? -0.431 7.420 15.512 1.00 93.56 82 VAL A C 1
ATOM 679 O O . VAL A 1 82 ? -0.147 6.566 14.671 1.00 93.56 82 VAL A O 1
ATOM 682 N N . GLN A 1 83 ? -0.227 7.226 16.818 1.00 92.38 83 GLN A N 1
ATOM 683 C CA . GLN A 1 83 ? 0.371 6.014 17.369 1.00 92.38 83 GLN A CA 1
ATOM 684 C C . GLN A 1 83 ? -0.497 4.786 17.084 1.00 92.38 83 GLN A C 1
ATOM 686 O O . GLN A 1 83 ? 0.016 3.786 16.580 1.00 92.38 83 GLN A O 1
ATOM 691 N N . THR A 1 84 ? -1.804 4.871 17.342 1.00 92.50 84 THR A N 1
ATOM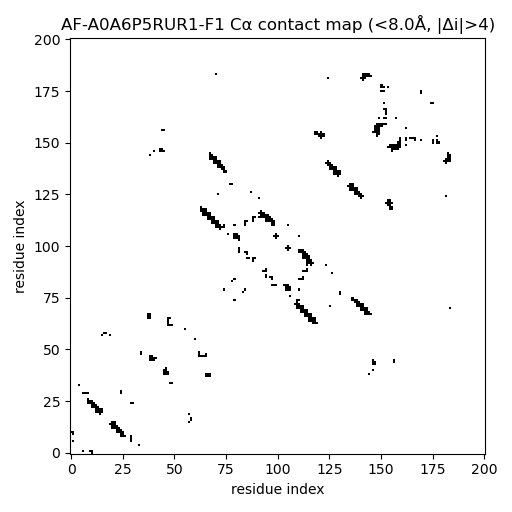 692 C CA . THR A 1 84 ? -2.749 3.789 17.046 1.00 92.50 84 THR A CA 1
ATOM 693 C C . THR A 1 84 ? -2.798 3.501 15.546 1.00 92.50 84 THR A C 1
ATOM 695 O O . THR A 1 84 ? -2.693 2.342 15.144 1.00 92.50 84 THR A O 1
ATOM 698 N N . GLY A 1 85 ? -2.868 4.538 14.704 1.00 95.00 85 GLY A N 1
ATOM 699 C CA . GLY A 1 85 ? -2.801 4.389 13.248 1.00 95.00 85 GLY A CA 1
ATOM 700 C C . GLY A 1 85 ? -1.536 3.654 12.800 1.00 95.00 85 GLY A C 1
ATOM 701 O O . GLY A 1 85 ? -1.619 2.678 12.056 1.00 95.00 85 GLY A O 1
ATOM 702 N N . ARG A 1 86 ? -0.368 4.050 13.318 1.00 96.50 86 ARG A N 1
ATOM 703 C CA . ARG A 1 86 ? 0.921 3.424 12.994 1.00 96.50 86 ARG A CA 1
ATOM 704 C C . ARG A 1 86 ? 1.008 1.974 13.463 1.00 96.50 86 ARG A C 1
ATOM 706 O O . ARG A 1 86 ? 1.493 1.128 12.716 1.00 96.50 86 ARG A O 1
ATOM 713 N N . GLN A 1 87 ? 0.511 1.665 14.660 1.00 95.12 87 GLN A N 1
ATOM 714 C CA . GLN A 1 87 ? 0.447 0.293 15.173 1.00 95.12 87 GLN A CA 1
ATOM 715 C C . GLN A 1 87 ? -0.417 -0.599 14.277 1.00 95.12 87 GLN A C 1
ATOM 717 O O . GLN A 1 87 ? 0.038 -1.657 13.847 1.00 95.12 87 GLN A O 1
ATOM 722 N N . ILE A 1 88 ? -1.628 -0.149 13.932 1.00 95.69 88 ILE A N 1
ATOM 723 C CA . ILE A 1 88 ? -2.538 -0.894 13.052 1.00 95.69 88 ILE A CA 1
ATOM 724 C C . ILE A 1 88 ? -1.935 -1.037 11.645 1.00 95.69 88 ILE A C 1
ATOM 726 O O . ILE A 1 88 ? -1.976 -2.123 11.063 1.00 95.69 88 ILE A O 1
ATOM 730 N N . GLY A 1 89 ? -1.325 0.029 11.117 1.00 96.81 89 GLY A N 1
ATOM 731 C CA . GLY A 1 89 ? -0.585 0.025 9.854 1.00 96.81 89 GLY A CA 1
ATOM 732 C C . GLY A 1 89 ? 0.512 -1.037 9.828 1.00 96.81 89 GLY A C 1
ATOM 733 O O . GLY A 1 89 ? 0.567 -1.844 8.899 1.00 96.81 89 GLY A O 1
ATOM 734 N N . ASN A 1 90 ? 1.306 -1.111 10.899 1.00 96.69 90 ASN A N 1
ATOM 735 C CA . ASN A 1 90 ? 2.380 -2.092 11.054 1.00 96.69 90 ASN A CA 1
ATOM 736 C C . ASN A 1 90 ? 1.878 -3.541 11.170 1.00 96.69 90 ASN A C 1
ATOM 738 O O . ASN A 1 90 ? 2.590 -4.486 10.835 1.00 96.69 90 ASN A O 1
ATOM 742 N N . CYS A 1 91 ? 0.629 -3.749 11.595 1.00 93.94 91 CYS A N 1
ATOM 743 C CA . CYS A 1 91 ? 0.007 -5.068 11.533 1.00 93.94 91 CYS A CA 1
ATOM 744 C C . CYS A 1 91 ? -0.347 -5.485 10.096 1.00 93.94 91 CYS A C 1
ATOM 746 O O . CYS A 1 91 ? -0.498 -6.681 9.840 1.00 93.94 91 CYS A O 1
ATOM 748 N N . MET A 1 92 ? -0.538 -4.545 9.166 1.00 94.88 92 MET A N 1
ATOM 749 C CA . MET A 1 92 ? -0.876 -4.824 7.763 1.00 94.88 92 MET A CA 1
ATOM 750 C C . MET A 1 92 ? 0.359 -4.949 6.861 1.00 94.88 92 MET A C 1
ATOM 752 O O . MET A 1 92 ? 0.341 -5.733 5.913 1.00 94.88 92 MET A O 1
ATOM 756 N N . GLY A 1 93 ? 1.413 -4.194 7.154 1.00 96.06 93 GLY A N 1
ATOM 757 C CA . GLY A 1 93 ? 2.644 -4.095 6.373 1.00 96.06 93 GLY A CA 1
ATOM 758 C C . GLY A 1 93 ? 3.591 -3.097 7.033 1.00 96.06 93 GLY A C 1
ATOM 759 O O . GLY A 1 93 ? 3.558 -2.950 8.243 1.00 96.06 93 GLY A O 1
ATOM 760 N N . GLU A 1 94 ? 4.414 -2.388 6.273 1.00 97.19 94 GLU A N 1
ATOM 761 C CA . GLU A 1 94 ? 5.203 -1.271 6.807 1.00 97.19 94 GLU A CA 1
ATOM 762 C C . GLU A 1 94 ? 4.365 0.018 6.757 1.00 97.19 94 GLU A C 1
ATOM 764 O O . GLU A 1 94 ? 3.906 0.425 5.687 1.00 97.19 94 GLU A O 1
ATOM 769 N N . CYS A 1 95 ? 4.123 0.660 7.906 1.00 97.75 95 CYS A N 1
ATOM 770 C CA . CYS A 1 95 ? 3.383 1.920 7.959 1.00 97.75 95 CYS A CA 1
ATOM 771 C C . CYS A 1 95 ? 4.261 3.095 7.507 1.00 97.75 95 CYS A C 1
ATOM 773 O O . CYS A 1 95 ? 5.118 3.570 8.256 1.00 97.75 95 CYS A O 1
ATOM 775 N N . ILE A 1 96 ? 3.983 3.603 6.308 1.00 96.25 96 ILE A N 1
ATOM 776 C CA . ILE A 1 96 ? 4.698 4.717 5.679 1.00 96.25 96 ILE A CA 1
ATOM 777 C C . ILE A 1 96 ? 4.221 6.056 6.238 1.00 96.25 96 ILE A C 1
ATOM 779 O O . ILE A 1 96 ? 5.037 6.916 6.556 1.00 96.25 96 ILE A O 1
ATOM 783 N N . ASP A 1 97 ? 2.906 6.230 6.386 1.00 95.69 97 ASP A N 1
ATOM 784 C CA . ASP A 1 97 ? 2.324 7.521 6.763 1.00 95.69 97 ASP A CA 1
ATOM 785 C C . ASP A 1 97 ? 0.991 7.372 7.510 1.00 95.69 97 ASP A C 1
ATOM 787 O O . ASP A 1 97 ? 0.294 6.364 7.369 1.00 95.69 97 ASP A O 1
ATOM 791 N N . VAL A 1 98 ? 0.622 8.390 8.286 1.00 96.56 98 VAL A N 1
ATOM 792 C CA . VAL A 1 98 ? -0.675 8.511 8.961 1.00 96.56 98 VAL A CA 1
ATOM 793 C C . VAL A 1 98 ? -1.212 9.915 8.698 1.00 96.56 98 VAL A C 1
ATOM 795 O O . VAL A 1 98 ? -0.561 10.903 9.015 1.00 96.56 98 VAL A O 1
ATOM 798 N N . THR A 1 99 ? -2.405 10.012 8.107 1.00 94.88 99 THR A N 1
ATOM 799 C CA . THR A 1 99 ? -3.054 11.308 7.876 1.00 94.88 99 THR A CA 1
ATOM 800 C C . THR A 1 99 ? -3.434 11.933 9.215 1.00 94.88 99 THR A C 1
ATOM 802 O O . THR A 1 99 ? -4.148 11.316 10.003 1.00 94.88 99 THR A O 1
ATOM 805 N N . GLN A 1 100 ? -2.988 13.166 9.426 1.00 91.81 100 GLN A N 1
ATOM 806 C CA . GLN A 1 100 ? -3.241 13.972 10.614 1.00 91.81 100 GLN A CA 1
ATOM 807 C C . GLN A 1 100 ? -3.520 15.423 10.198 1.00 91.81 100 GLN A C 1
ATOM 809 O O . GLN A 1 100 ? -3.095 15.852 9.120 1.00 91.81 100 GLN A O 1
ATOM 814 N N . GLY A 1 101 ? -4.248 16.158 11.034 1.00 85.25 101 GLY A N 1
ATOM 815 C CA . GLY A 1 101 ? -4.454 17.594 10.892 1.00 85.25 101 GLY A CA 1
ATOM 816 C C . GLY A 1 101 ? -3.202 18.401 11.238 1.00 85.25 101 GLY A C 1
ATOM 817 O O . GLY A 1 101 ? -2.123 17.851 11.483 1.00 85.25 101 GLY A O 1
ATOM 818 N N . GLN A 1 102 ? -3.335 19.728 11.218 1.00 77.88 102 GLN A N 1
ATOM 819 C CA . GLN A 1 102 ? -2.203 20.634 11.448 1.00 77.88 102 GLN A CA 1
ATOM 820 C C . GLN A 1 102 ? -1.660 20.541 12.878 1.00 77.88 102 GLN A C 1
ATOM 822 O O . GLN A 1 102 ? -0.468 20.753 13.086 1.00 77.88 102 GLN A O 1
ATOM 827 N N . GLU A 1 103 ? -2.505 20.168 13.839 1.00 78.69 103 GLU A N 1
ATOM 828 C CA . GLU A 1 103 ? -2.148 20.022 15.251 1.00 78.69 103 GLU A CA 1
ATOM 829 C C . GLU A 1 103 ? -1.822 18.558 15.610 1.00 78.69 103 GLU A C 1
ATOM 831 O O . GLU A 1 103 ? -1.631 18.215 16.776 1.00 78.69 103 GLU A O 1
ATOM 836 N N . GLY A 1 104 ? -1.713 17.675 14.606 1.00 73.31 104 GLY A N 1
ATOM 837 C CA . GLY A 1 104 ? -1.434 16.248 14.792 1.00 73.31 104 GLY A CA 1
ATOM 838 C C . GLY A 1 104 ? -2.662 15.418 15.182 1.00 73.31 104 GLY A C 1
ATOM 839 O O . GLY A 1 104 ? -2.547 14.223 15.466 1.00 73.31 104 GLY A O 1
ATOM 840 N N . GLU A 1 105 ? -3.850 16.018 15.174 1.00 78.94 105 GLU A N 1
ATOM 841 C CA . GLU A 1 105 ? -5.110 15.353 15.451 1.00 78.94 105 GLU A CA 1
ATOM 842 C C . GLU A 1 105 ? -5.500 14.412 14.305 1.00 78.94 105 GLU A C 1
ATOM 844 O O . GLU A 1 105 ? -5.448 14.760 13.128 1.00 78.94 105 GLU A O 1
ATOM 849 N N . CYS A 1 106 ? -5.914 13.190 14.636 1.00 84.12 106 CYS A N 1
ATOM 850 C CA . CYS A 1 106 ? -6.405 12.221 13.649 1.00 84.12 106 CYS A CA 1
ATOM 851 C C . CYS A 1 106 ? -7.934 12.065 13.709 1.00 84.12 106 CYS A C 1
ATOM 853 O O . CYS A 1 106 ? -8.482 11.077 13.218 1.00 84.12 106 CYS A O 1
ATOM 855 N N . MET A 1 107 ? -8.619 13.011 14.359 1.00 79.44 107 MET A N 1
ATOM 856 C CA . MET A 1 107 ? -10.052 12.949 14.632 1.00 79.44 107 MET A CA 1
ATOM 857 C C . MET A 1 107 ? -10.857 13.043 13.335 1.00 79.44 107 MET A C 1
ATOM 859 O O . MET A 1 107 ? -10.637 13.920 12.502 1.00 79.44 107 MET A O 1
ATOM 863 N N . GLY A 1 108 ? -11.815 12.137 13.158 1.00 85.00 108 GLY A N 1
ATOM 864 C CA . GLY A 1 108 ? -12.631 12.090 11.952 1.00 85.00 108 GLY A CA 1
ATOM 865 C C . GLY A 1 108 ? -13.491 10.837 11.865 1.00 85.00 108 GLY A C 1
ATOM 866 O O . GLY A 1 108 ? -13.683 10.116 12.837 1.00 85.00 108 GLY A O 1
ATOM 867 N N . ARG A 1 109 ? -14.012 10.557 10.667 1.00 89.56 109 ARG A N 1
ATOM 868 C CA . ARG A 1 109 ? -14.839 9.360 10.417 1.00 89.56 109 ARG A CA 1
ATOM 869 C C . ARG A 1 109 ? -14.035 8.054 10.435 1.00 89.56 109 ARG A C 1
ATOM 871 O O . ARG A 1 109 ? -14.612 6.988 10.614 1.00 89.56 109 ARG A O 1
ATOM 878 N N . PHE A 1 110 ? -12.732 8.134 10.185 1.00 94.19 110 PHE A N 1
ATOM 879 C CA . PHE A 1 110 ? -11.807 7.006 10.115 1.00 94.19 110 PHE A CA 1
ATOM 880 C C . PHE A 1 110 ? -10.374 7.502 10.328 1.00 94.19 110 PHE A C 1
ATOM 882 O O . PHE A 1 110 ? -10.068 8.650 10.003 1.00 94.19 110 PHE A O 1
ATOM 889 N N . LEU A 1 111 ? -9.483 6.626 10.801 1.00 95.06 111 LEU A N 1
ATOM 890 C CA . LEU A 1 111 ? -8.041 6.847 10.659 1.00 95.06 111 LEU A CA 1
ATOM 891 C C . LEU A 1 111 ? -7.631 6.502 9.230 1.00 95.06 111 LEU A C 1
ATOM 893 O O . LEU A 1 111 ? -8.142 5.545 8.654 1.00 95.06 111 LEU A O 1
ATOM 897 N N . ARG A 1 112 ? -6.699 7.251 8.644 1.00 96.38 112 ARG A N 1
ATOM 898 C CA . ARG A 1 112 ? -6.206 6.981 7.289 1.00 96.38 112 ARG A CA 1
ATOM 899 C C . ARG A 1 112 ? -4.702 6.788 7.322 1.00 96.38 112 ARG A C 1
ATOM 901 O O . ARG A 1 112 ? -3.969 7.691 7.707 1.00 96.38 112 ARG A O 1
ATOM 908 N N . VAL A 1 113 ? -4.252 5.608 6.919 1.00 97.00 113 VAL A N 1
ATOM 909 C CA . VAL A 1 113 ? -2.842 5.208 6.970 1.00 97.00 113 VAL A CA 1
ATOM 910 C C . VAL A 1 113 ? -2.352 4.818 5.588 1.00 97.00 113 VAL A C 1
ATOM 912 O O . VAL A 1 113 ? -3.114 4.289 4.780 1.00 97.00 113 VAL A O 1
ATOM 915 N N . ARG A 1 114 ? -1.079 5.068 5.308 1.00 96.69 114 ARG A N 1
ATOM 916 C CA . ARG A 1 114 ? -0.400 4.596 4.106 1.00 96.69 114 ARG A CA 1
ATOM 917 C C . ARG A 1 114 ? 0.487 3.427 4.480 1.00 96.69 114 ARG A C 1
ATOM 919 O O . ARG A 1 114 ? 1.353 3.566 5.340 1.00 96.69 114 ARG A O 1
ATOM 926 N N . VAL A 1 115 ? 0.278 2.285 3.840 1.00 97.31 115 VAL A N 1
ATOM 927 C CA . VAL A 1 115 ? 0.964 1.041 4.194 1.00 97.31 115 VAL A CA 1
ATOM 928 C C . VAL A 1 115 ? 1.605 0.436 2.960 1.00 97.31 115 VAL A C 1
ATOM 930 O O . VAL A 1 115 ? 0.922 0.220 1.960 1.00 97.31 115 VAL A O 1
ATOM 933 N N . LYS A 1 116 ? 2.898 0.121 3.049 1.00 95.75 116 LYS A N 1
ATOM 934 C CA . LYS A 1 116 ? 3.605 -0.722 2.086 1.00 95.75 116 LYS A CA 1
ATOM 935 C C . LYS A 1 116 ? 3.323 -2.181 2.426 1.00 95.75 116 LYS A C 1
ATOM 937 O O . LYS A 1 116 ? 3.743 -2.694 3.463 1.00 95.75 116 LYS A O 1
ATOM 942 N N . MET A 1 117 ? 2.554 -2.837 1.570 1.00 95.19 117 MET A N 1
ATOM 943 C CA . MET A 1 117 ? 2.010 -4.173 1.790 1.00 95.19 117 MET A CA 1
ATOM 944 C C . MET A 1 117 ? 2.665 -5.194 0.872 1.00 95.19 117 MET A C 1
ATOM 946 O O . MET A 1 117 ? 2.933 -4.900 -0.289 1.00 95.19 117 MET A O 1
ATOM 950 N N . ASP A 1 118 ? 2.866 -6.408 1.384 1.00 94.38 118 ASP A N 1
ATOM 951 C CA . ASP A 1 118 ? 3.245 -7.571 0.579 1.00 94.38 118 ASP A CA 1
ATOM 952 C C . ASP A 1 118 ? 2.013 -8.082 -0.186 1.00 94.38 118 ASP A C 1
ATOM 954 O O . ASP A 1 118 ? 1.087 -8.637 0.411 1.00 94.38 118 ASP A O 1
ATOM 958 N N . ILE A 1 119 ? 1.994 -7.881 -1.503 1.00 92.25 119 ILE A N 1
ATOM 959 C CA . ILE A 1 119 ? 0.853 -8.195 -2.373 1.00 92.25 119 ILE A CA 1
ATOM 960 C C . ILE A 1 119 ? 0.640 -9.702 -2.580 1.00 92.25 119 ILE A C 1
ATOM 962 O O . ILE A 1 119 ? -0.410 -10.111 -3.076 1.00 92.25 119 ILE A O 1
ATOM 966 N N . THR A 1 120 ? 1.610 -10.533 -2.179 1.00 90.69 120 THR A N 1
ATOM 967 C CA . THR A 1 120 ? 1.509 -12.003 -2.238 1.00 90.69 120 THR A CA 1
ATOM 968 C C . THR A 1 120 ? 0.670 -12.577 -1.094 1.00 90.69 120 THR A C 1
ATOM 970 O O . THR A 1 120 ? 0.253 -13.741 -1.125 1.00 90.69 120 THR A O 1
ATOM 973 N N . LYS A 1 121 ? 0.391 -11.760 -0.071 1.00 91.94 121 LYS A N 1
ATOM 974 C CA . LYS A 1 121 ? -0.401 -12.141 1.097 1.00 91.94 121 LYS A CA 1
ATOM 975 C C . LYS A 1 121 ? -1.873 -11.744 0.922 1.00 91.94 121 LYS A C 1
ATOM 977 O O . LYS A 1 121 ? -2.172 -10.765 0.240 1.00 91.94 121 LYS A O 1
ATOM 982 N N . PRO A 1 122 ? -2.808 -12.482 1.548 1.00 91.44 122 PRO A N 1
ATOM 983 C CA . PRO A 1 122 ? -4.212 -12.089 1.597 1.00 91.44 122 PRO A CA 1
ATOM 984 C C . PRO A 1 122 ? -4.393 -10.694 2.203 1.00 91.44 122 PRO A C 1
ATOM 986 O O . PRO A 1 122 ? -3.791 -10.373 3.232 1.00 91.44 122 PRO A O 1
ATOM 989 N N . LEU A 1 123 ? -5.278 -9.895 1.611 1.00 92.12 123 LEU A N 1
ATOM 990 C CA . LEU A 1 123 ? -5.730 -8.634 2.187 1.00 92.12 123 LEU A CA 1
ATOM 991 C C . LEU A 1 123 ? -6.418 -8.874 3.536 1.00 92.12 123 LEU A C 1
ATOM 993 O O . LEU A 1 123 ? -7.171 -9.838 3.720 1.00 92.12 123 LEU A O 1
ATOM 997 N N . LYS A 1 124 ? -6.182 -7.961 4.479 1.00 91.31 124 LYS A N 1
ATOM 998 C CA . LYS A 1 124 ? -6.863 -7.951 5.776 1.00 91.31 124 LYS A CA 1
ATOM 999 C C . LYS A 1 124 ? -8.129 -7.113 5.669 1.00 91.31 124 LYS A C 1
ATOM 1001 O O . LYS A 1 124 ? -8.160 -6.106 4.985 1.00 91.31 124 LYS A O 1
ATOM 1006 N N . TRP A 1 125 ? -9.176 -7.507 6.373 1.00 89.81 125 TRP A N 1
ATOM 1007 C CA . TRP A 1 125 ? -10.462 -6.803 6.344 1.00 89.81 125 TRP A CA 1
ATOM 1008 C C . TRP A 1 125 ? -10.749 -6.025 7.626 1.00 89.81 125 TRP A C 1
ATOM 1010 O O . TRP A 1 125 ? -11.662 -5.213 7.670 1.00 89.81 125 TRP A O 1
ATOM 1020 N N . GLY A 1 126 ? -9.958 -6.268 8.665 1.00 91.75 126 GLY A N 1
ATOM 1021 C CA . GLY A 1 126 ? -10.075 -5.622 9.957 1.00 91.75 126 GLY A CA 1
ATOM 1022 C C . GLY A 1 126 ? -9.144 -6.269 10.972 1.00 91.75 126 GLY A C 1
ATOM 1023 O O . GLY A 1 126 ? -8.472 -7.265 10.680 1.00 91.75 126 GLY A O 1
ATOM 1024 N N . THR A 1 127 ? -9.118 -5.710 12.174 1.00 92.94 127 THR A N 1
ATOM 1025 C CA . THR A 1 127 ? -8.398 -6.264 13.325 1.00 92.94 127 THR A CA 1
ATOM 1026 C C . THR A 1 127 ? -9.136 -5.929 14.616 1.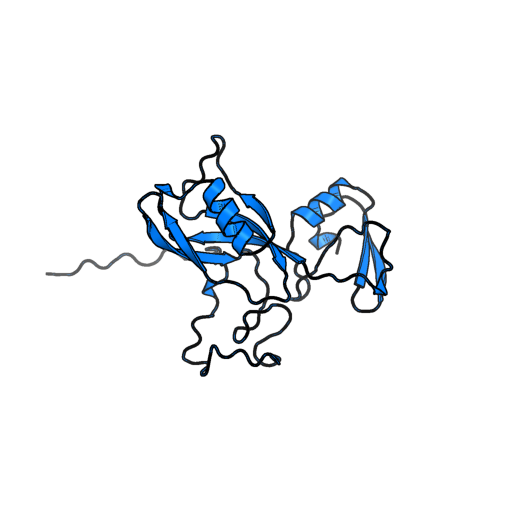00 92.94 127 THR A C 1
ATOM 1028 O O . THR A 1 127 ? -10.064 -5.125 14.620 1.00 92.94 127 THR A O 1
ATOM 1031 N N . LYS A 1 128 ? -8.729 -6.547 15.724 1.00 92.88 128 LYS A N 1
ATOM 1032 C CA . LYS A 1 128 ? -9.090 -6.068 17.059 1.00 92.88 128 LYS A CA 1
ATOM 1033 C C . LYS A 1 128 ? -8.005 -5.125 17.566 1.00 92.88 128 LYS A C 1
ATOM 1035 O O . LYS A 1 128 ? -6.823 -5.381 17.330 1.00 92.88 128 LYS A O 1
ATOM 1040 N N . ILE A 1 129 ? -8.409 -4.062 18.248 1.00 91.06 129 ILE A N 1
ATOM 1041 C CA . ILE A 1 129 ? -7.523 -3.139 18.959 1.00 91.06 129 ILE A CA 1
ATOM 1042 C C . ILE A 1 129 ? -7.867 -3.156 20.442 1.00 91.06 129 ILE A C 1
ATOM 1044 O O . ILE A 1 129 ? -9.031 -3.317 20.802 1.00 91.06 129 ILE A O 1
ATOM 1048 N N . SER A 1 130 ? -6.861 -2.982 21.290 1.00 88.31 130 SER A N 1
ATOM 1049 C CA . SER A 1 130 ? -7.057 -2.818 22.730 1.00 88.31 130 SER A CA 1
ATOM 1050 C C . SER A 1 130 ? -7.043 -1.334 23.069 1.00 88.31 130 SER A C 1
ATOM 1052 O O . SER A 1 130 ? -6.109 -0.621 22.702 1.00 88.31 130 SER A O 1
ATOM 1054 N N . LEU A 1 131 ? -8.072 -0.872 23.769 1.00 80.00 131 LEU A N 1
ATOM 1055 C CA . LEU A 1 131 ? -8.141 0.487 24.292 1.00 80.00 131 LEU A CA 1
ATOM 1056 C C . LEU A 1 131 ? -7.387 0.602 25.623 1.00 80.00 131 LEU A C 1
ATOM 1058 O O . LEU A 1 131 ? -7.187 -0.410 26.298 1.00 80.00 131 LEU A O 1
ATOM 1062 N N . PRO A 1 132 ? -7.035 1.826 26.065 1.00 75.75 132 PRO A N 1
ATOM 1063 C CA . PRO A 1 132 ? -6.446 2.039 27.389 1.00 75.75 132 PRO A CA 1
ATOM 1064 C C . PRO A 1 132 ? -7.314 1.519 28.546 1.00 75.75 132 PRO A C 1
ATOM 1066 O O . PRO A 1 132 ? -6.784 1.143 29.585 1.00 75.75 132 PRO A O 1
ATOM 1069 N N . SER A 1 133 ? -8.637 1.440 28.357 1.00 79.06 133 SER A N 1
ATOM 1070 C CA . SER A 1 133 ? -9.576 0.837 29.314 1.00 79.06 133 SER A CA 1
ATOM 1071 C C . SER A 1 133 ? -9.486 -0.695 29.410 1.00 79.06 133 SER A C 1
ATOM 1073 O O . SER A 1 133 ? -10.179 -1.290 30.228 1.00 79.06 133 SER A O 1
ATOM 1075 N N . GLY A 1 134 ? -8.684 -1.354 28.564 1.00 81.19 134 GLY A N 1
ATOM 1076 C CA . GLY A 1 134 ? -8.602 -2.814 28.447 1.00 81.19 134 GLY A CA 1
ATOM 1077 C C . GLY A 1 134 ? -9.682 -3.444 27.558 1.00 81.19 134 GLY A C 1
ATOM 1078 O O . GLY A 1 134 ? -9.588 -4.625 27.226 1.00 81.19 134 GLY A O 1
ATOM 1079 N N . GLN A 1 135 ? -10.682 -2.672 27.123 1.00 85.19 135 GLN A N 1
ATOM 1080 C CA . GLN A 1 135 ? -11.711 -3.137 26.194 1.00 85.19 135 GLN A CA 1
ATOM 1081 C C . GLN A 1 135 ? -11.122 -3.399 24.803 1.00 85.19 135 GLN A C 1
ATOM 1083 O O . GLN A 1 135 ? -10.279 -2.641 24.316 1.00 85.19 135 GLN A O 1
ATOM 1088 N N . GLN A 1 136 ? -11.580 -4.475 24.160 1.00 89.38 136 GLN A N 1
ATOM 1089 C CA . GLN A 1 136 ? -11.232 -4.778 22.777 1.00 89.38 136 GLN A CA 1
ATOM 1090 C C . GLN A 1 136 ? -12.327 -4.302 21.837 1.00 89.38 136 GLN A C 1
ATOM 1092 O O . GLN A 1 136 ? -13.478 -4.703 21.980 1.00 89.38 136 GLN A O 1
ATOM 1097 N N . GLU A 1 137 ? -11.937 -3.532 20.830 1.00 90.12 137 GLU A N 1
ATOM 1098 C CA . GLU A 1 137 ? -12.835 -3.077 19.778 1.00 90.12 137 GLU A CA 1
ATOM 1099 C C . GLU A 1 137 ? -12.411 -3.632 18.429 1.00 90.12 137 GLU A C 1
ATOM 1101 O O . GLU A 1 137 ? -11.222 -3.800 18.139 1.00 90.12 137 GLU A O 1
ATOM 1106 N N . ARG A 1 138 ? -13.400 -3.951 17.597 1.00 93.31 138 ARG A N 1
ATOM 1107 C CA . ARG A 1 138 ? -13.165 -4.419 16.235 1.00 93.31 138 ARG A CA 1
ATOM 1108 C C . ARG A 1 138 ? -13.160 -3.222 15.292 1.00 93.31 138 ARG A C 1
ATOM 1110 O O . ARG A 1 138 ? -14.126 -2.472 15.242 1.00 93.31 138 ARG A O 1
ATOM 1117 N N . VAL A 1 139 ? -12.097 -3.099 14.508 1.00 94.44 139 VAL A N 1
ATOM 1118 C CA . VAL A 1 139 ? -11.958 -2.074 13.471 1.00 94.44 139 VAL A CA 1
ATOM 1119 C C . VAL A 1 139 ? -11.936 -2.719 12.096 1.00 94.44 139 VAL A C 1
ATOM 1121 O O . VAL A 1 139 ? -11.414 -3.827 11.932 1.00 94.44 139 VAL A O 1
ATOM 1124 N N . ASP A 1 140 ? -12.467 -2.012 11.105 1.00 93.94 140 ASP A N 1
ATOM 1125 C CA . ASP A 1 140 ? -12.606 -2.511 9.737 1.00 93.94 140 ASP A CA 1
ATOM 1126 C C . ASP A 1 140 ? -11.718 -1.721 8.775 1.00 93.94 140 ASP A C 1
ATOM 1128 O O . ASP A 1 140 ? -11.533 -0.511 8.921 1.00 93.94 140 ASP A O 1
ATOM 1132 N N . PHE A 1 141 ? -11.166 -2.404 7.775 1.00 95.00 141 PHE A N 1
ATOM 1133 C CA . PHE A 1 141 ? -10.252 -1.821 6.796 1.00 95.00 141 PHE A CA 1
ATOM 1134 C C . PHE A 1 141 ? -10.942 -1.618 5.451 1.00 95.00 141 PHE A C 1
ATOM 1136 O O . PHE A 1 141 ? -11.613 -2.514 4.938 1.00 95.00 141 PHE A O 1
ATOM 1143 N N . ARG A 1 142 ? -10.724 -0.446 4.848 1.00 94.69 142 ARG A N 1
ATOM 1144 C CA . ARG A 1 142 ? -11.123 -0.140 3.470 1.00 94.69 142 ARG A CA 1
ATOM 1145 C C . ARG A 1 142 ? -9.947 0.452 2.707 1.00 94.69 142 ARG A C 1
ATOM 1147 O O . ARG A 1 142 ? -9.378 1.456 3.118 1.00 94.69 142 ARG A O 1
ATOM 1154 N N . TYR A 1 143 ? -9.599 -0.157 1.588 1.00 93.88 143 TYR A N 1
ATOM 1155 C CA . TYR A 1 143 ? -8.463 0.201 0.752 1.00 93.88 143 TYR A CA 1
ATOM 1156 C C . TYR A 1 143 ? -8.878 1.195 -0.337 1.00 93.88 143 TYR A C 1
ATOM 1158 O O . TYR A 1 143 ? -9.846 0.979 -1.074 1.00 93.88 143 TYR A O 1
ATOM 1166 N N . GLU A 1 144 ? -8.132 2.285 -0.468 1.00 93.19 144 GLU A N 1
ATOM 1167 C CA . GLU A 1 144 ? -8.305 3.260 -1.543 1.00 93.19 144 GLU A CA 1
ATOM 1168 C C . GLU A 1 144 ? -7.565 2.802 -2.802 1.00 93.19 144 GLU A C 1
ATOM 1170 O O . GLU A 1 144 ? -6.418 2.358 -2.735 1.00 93.19 144 GLU A O 1
ATOM 1175 N N . ARG A 1 145 ? -8.209 2.946 -3.969 1.00 89.56 145 ARG A N 1
ATOM 1176 C CA . ARG A 1 145 ? -7.655 2.548 -5.281 1.00 89.56 145 ARG A CA 1
ATOM 1177 C C . ARG A 1 145 ? -7.170 1.088 -5.337 1.00 89.56 145 ARG A C 1
ATOM 1179 O O . ARG A 1 145 ? -6.264 0.765 -6.104 1.00 89.56 145 ARG A O 1
ATOM 1186 N N . LEU A 1 146 ? -7.785 0.211 -4.541 1.00 89.56 146 LEU A N 1
ATOM 1187 C CA . LEU A 1 146 ? -7.512 -1.222 -4.569 1.00 89.56 146 LEU A CA 1
ATOM 1188 C C . LEU A 1 146 ? -7.886 -1.790 -5.951 1.00 89.56 146 LEU A C 1
ATOM 1190 O O . LEU A 1 146 ? -9.010 -1.531 -6.392 1.00 89.56 146 LEU A O 1
ATOM 1194 N N . PRO A 1 147 ? -6.993 -2.530 -6.633 1.00 87.75 147 PRO A N 1
ATOM 1195 C CA . PRO A 1 147 ? -7.282 -3.200 -7.901 1.00 87.75 147 PRO A CA 1
ATOM 1196 C C . PRO A 1 147 ? -8.190 -4.419 -7.710 1.00 87.75 147 PRO A C 1
ATOM 1198 O O . PRO A 1 147 ? -8.661 -4.711 -6.607 1.00 87.75 147 PRO A O 1
ATOM 1201 N N . ASP A 1 148 ? -8.442 -5.138 -8.801 1.00 85.06 148 ASP A N 1
ATOM 1202 C CA . ASP A 1 148 ? -9.114 -6.431 -8.737 1.00 85.06 148 ASP A CA 1
ATOM 1203 C C . ASP A 1 148 ? -8.288 -7.440 -7.935 1.00 85.06 148 ASP A C 1
ATOM 1205 O O . ASP A 1 148 ? -7.064 -7.537 -8.040 1.00 85.06 148 ASP A O 1
ATOM 1209 N N . PHE A 1 149 ? -8.991 -8.170 -7.076 1.00 87.12 149 PHE A N 1
ATOM 1210 C CA . PHE A 1 149 ? -8.425 -9.178 -6.200 1.00 87.12 149 PHE A CA 1
ATOM 1211 C C . PHE A 1 149 ? -9.364 -10.378 -6.150 1.00 87.12 149 PHE A C 1
ATOM 1213 O O . PHE A 1 149 ? -10.563 -10.282 -6.425 1.00 87.12 149 PHE A O 1
ATOM 1220 N N . CYS A 1 150 ? -8.811 -11.524 -5.790 1.00 86.69 150 CYS A N 1
ATOM 1221 C CA . CYS A 1 150 ? -9.560 -12.757 -5.709 1.00 86.69 150 CYS A CA 1
ATOM 1222 C C . CYS A 1 150 ? -10.448 -12.762 -4.464 1.00 86.69 150 CYS A C 1
ATOM 1224 O O . CYS A 1 150 ? -9.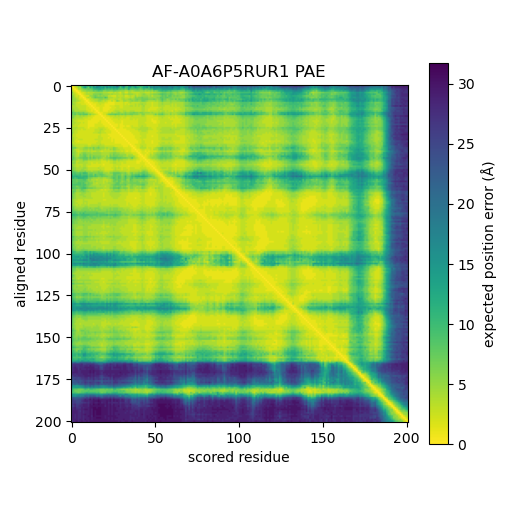949 -12.775 -3.343 1.00 86.69 150 CYS A O 1
ATOM 1226 N N . TYR A 1 151 ? -11.766 -12.828 -4.641 1.00 83.94 151 TYR A N 1
ATOM 1227 C CA . TYR A 1 151 ? -12.705 -12.893 -3.516 1.00 83.94 151 TYR A CA 1
ATOM 1228 C C . TYR A 1 151 ? -12.656 -14.211 -2.728 1.00 83.94 151 TYR A C 1
ATOM 1230 O O . TYR A 1 151 ? -13.201 -14.268 -1.631 1.00 83.94 151 TYR A O 1
ATOM 1238 N N . ASN A 1 152 ? -12.007 -15.257 -3.254 1.00 82.19 152 ASN A N 1
ATOM 1239 C CA . ASN A 1 152 ? -11.806 -16.517 -2.533 1.00 82.19 152 ASN A CA 1
ATOM 1240 C C . ASN A 1 152 ? -10.610 -16.421 -1.568 1.00 82.19 152 ASN A C 1
ATOM 1242 O O . ASN A 1 152 ? -10.757 -16.535 -0.356 1.00 82.19 152 ASN A O 1
ATOM 1246 N N . CYS A 1 153 ? -9.416 -16.138 -2.095 1.00 85.62 153 CYS A N 1
ATOM 1247 C CA . CYS A 1 153 ? -8.177 -16.169 -1.308 1.00 85.62 153 CYS A CA 1
ATOM 1248 C C . CYS A 1 153 ? -7.704 -14.782 -0.829 1.00 85.62 153 CYS A C 1
ATOM 1250 O O . CYS A 1 153 ? -6.727 -14.671 -0.089 1.00 85.62 153 CYS A O 1
ATOM 1252 N N . ARG A 1 154 ? -8.395 -13.710 -1.240 1.00 87.62 154 ARG A N 1
ATOM 1253 C CA . ARG A 1 154 ? -8.136 -12.295 -0.905 1.00 87.62 154 ARG A CA 1
ATOM 1254 C C . ARG A 1 154 ? -6.779 -11.763 -1.377 1.00 87.62 154 ARG A C 1
ATOM 1256 O O . ARG A 1 154 ? -6.324 -10.741 -0.876 1.00 87.62 154 ARG A O 1
ATOM 1263 N N . ARG A 1 155 ? -6.121 -12.432 -2.326 1.00 89.06 155 ARG A N 1
ATOM 1264 C CA . ARG A 1 155 ? -4.853 -11.977 -2.926 1.00 89.06 155 ARG A CA 1
ATOM 1265 C C . ARG A 1 155 ? -5.103 -11.198 -4.215 1.00 89.06 155 ARG A C 1
ATOM 1267 O O . ARG A 1 155 ? -6.084 -11.444 -4.916 1.00 89.06 155 ARG A O 1
ATOM 1274 N N . MET A 1 156 ? -4.204 -10.268 -4.523 1.00 88.19 156 MET A N 1
ATOM 1275 C CA . MET A 1 156 ? -4.195 -9.539 -5.795 1.00 88.19 156 MET A CA 1
ATOM 1276 C C . MET A 1 156 ? -3.548 -10.379 -6.907 1.00 88.19 156 MET A C 1
ATOM 1278 O O . MET A 1 156 ? -2.870 -11.370 -6.638 1.00 88.19 156 MET A O 1
ATOM 1282 N N . GLY A 1 157 ? -3.770 -9.984 -8.163 1.00 84.81 157 GLY A N 1
ATOM 1283 C CA . GLY A 1 157 ? -3.117 -10.583 -9.336 1.00 84.81 157 GLY A CA 1
ATOM 1284 C C . GLY A 1 157 ? -3.904 -11.693 -10.038 1.00 84.81 157 GLY A C 1
ATOM 1285 O O . GLY A 1 157 ? -3.498 -12.137 -11.104 1.00 84.81 157 GLY A O 1
ATOM 1286 N N . HIS A 1 158 ? -5.042 -12.124 -9.490 1.00 86.38 158 HIS A N 1
ATOM 1287 C CA . HIS A 1 158 ? -5.955 -13.043 -10.168 1.00 86.38 158 HIS A CA 1
ATOM 1288 C C . HIS A 1 158 ? -7.399 -12.836 -9.705 1.00 86.38 158 HIS A C 1
ATOM 1290 O O . HIS A 1 158 ? -7.661 -12.302 -8.626 1.00 86.38 158 HIS A O 1
ATOM 1296 N N . ILE A 1 159 ? -8.341 -13.293 -10.526 1.00 83.88 159 ILE A N 1
ATOM 1297 C CA . ILE A 1 159 ? -9.768 -13.341 -10.196 1.00 83.88 159 ILE A CA 1
ATOM 1298 C C . ILE A 1 159 ? -10.145 -14.712 -9.632 1.00 83.88 159 ILE A C 1
ATOM 1300 O O . ILE A 1 159 ? -9.423 -15.690 -9.808 1.00 83.88 159 ILE A O 1
ATOM 1304 N N . MET A 1 160 ? -11.318 -14.804 -9.003 1.00 81.12 160 MET A N 1
ATOM 1305 C CA . MET A 1 160 ? -11.805 -16.036 -8.370 1.00 81.12 160 MET A CA 1
ATOM 1306 C C . MET A 1 160 ? -11.785 -17.262 -9.300 1.00 81.12 160 MET A C 1
ATOM 1308 O O . MET A 1 160 ? -11.394 -18.336 -8.860 1.00 81.12 160 MET A O 1
ATOM 1312 N N . GLY A 1 161 ? -12.138 -17.099 -10.581 1.00 80.44 161 GLY A N 1
ATOM 1313 C CA . GLY A 1 161 ? -12.144 -18.198 -11.559 1.00 80.44 161 GLY A CA 1
ATOM 1314 C C . GLY A 1 161 ? -10.759 -18.747 -11.925 1.00 80.44 161 GLY A C 1
ATOM 1315 O O . GLY A 1 161 ? -10.670 -19.856 -12.433 1.00 80.44 161 GLY A O 1
ATOM 1316 N N . ALA A 1 162 ? -9.690 -18.000 -11.643 1.00 84.62 162 ALA A N 1
ATOM 1317 C CA . ALA A 1 162 ? -8.300 -18.410 -11.855 1.00 84.62 162 ALA A CA 1
ATOM 1318 C C . ALA A 1 162 ? -7.571 -18.690 -10.525 1.00 84.62 162 ALA A C 1
ATOM 1320 O O . ALA A 1 162 ? -6.344 -18.732 -10.478 1.00 84.62 162 ALA A O 1
ATOM 1321 N N . CYS A 1 163 ? -8.312 -18.820 -9.419 1.00 86.12 163 CYS A N 1
ATOM 1322 C CA . CYS A 1 163 ? -7.731 -19.034 -8.101 1.00 86.12 163 CYS A CA 1
ATOM 1323 C C . CYS A 1 163 ? -7.241 -20.474 -7.941 1.00 86.12 163 CYS A C 1
ATOM 1325 O O . CYS A 1 163 ? -8.027 -21.413 -8.011 1.00 86.12 163 CYS A O 1
ATOM 1327 N N . THR A 1 164 ? -5.952 -20.631 -7.653 1.00 86.44 164 THR A N 1
ATOM 1328 C CA . THR A 1 164 ? -5.321 -21.921 -7.335 1.00 86.44 164 THR A CA 1
ATOM 1329 C C . THR A 1 164 ? -5.087 -22.115 -5.835 1.00 86.44 164 THR A C 1
ATOM 1331 O O . THR A 1 164 ? -4.641 -23.176 -5.407 1.00 86.44 164 THR A O 1
ATOM 1334 N N . PHE A 1 165 ? -5.393 -21.103 -5.017 1.00 80.75 165 PHE A N 1
ATOM 1335 C CA . PHE A 1 165 ? -5.265 -21.177 -3.566 1.00 80.75 165 PHE A CA 1
ATOM 1336 C C . PHE A 1 165 ? -6.482 -21.879 -2.966 1.00 80.75 165 PHE A C 1
ATOM 1338 O O . PHE A 1 165 ? -7.605 -21.370 -3.028 1.00 80.75 165 PHE A O 1
ATOM 1345 N N . VAL A 1 166 ? -6.237 -23.027 -2.341 1.00 66.94 166 VAL A N 1
ATOM 1346 C CA . VAL A 1 166 ? -7.213 -23.745 -1.519 1.00 66.94 166 VAL A CA 1
ATOM 1347 C C . VAL A 1 166 ? -7.119 -23.181 -0.097 1.00 66.94 166 VAL A C 1
ATOM 1349 O O . VAL A 1 166 ? -6.506 -23.783 0.772 1.00 66.94 166 VAL A O 1
ATOM 1352 N N . ASP A 1 167 ? -7.617 -21.963 0.133 1.00 59.16 167 ASP A N 1
ATOM 1353 C CA . ASP A 1 167 ? -7.720 -21.434 1.501 1.00 59.16 167 ASP A CA 1
ATOM 1354 C C . ASP A 1 167 ? -9.018 -21.956 2.153 1.00 59.16 167 ASP A C 1
ATOM 1356 O O . ASP A 1 167 ? -10.103 -21.820 1.588 1.00 59.16 167 ASP A O 1
ATOM 1360 N N . ASP A 1 168 ? -8.912 -22.496 3.372 1.00 50.97 168 ASP A N 1
ATOM 1361 C CA . ASP A 1 168 ? -9.972 -23.150 4.171 1.00 50.97 168 ASP A CA 1
ATOM 1362 C C . ASP A 1 168 ? -11.178 -22.267 4.578 1.00 50.97 168 ASP A C 1
ATOM 1364 O O . ASP A 1 168 ? -11.999 -22.671 5.403 1.00 50.97 168 ASP A O 1
ATOM 1368 N N . VAL A 1 169 ? -11.323 -21.045 4.053 1.00 53.25 169 VAL A N 1
ATOM 1369 C CA . VAL A 1 169 ? -12.173 -20.024 4.699 1.00 53.25 169 VAL A CA 1
ATOM 1370 C C . VAL A 1 169 ? -13.493 -19.714 3.987 1.00 53.25 169 VAL A C 1
ATOM 1372 O O . VAL A 1 169 ? -14.343 -19.079 4.603 1.00 53.25 169 VAL A O 1
ATOM 1375 N N . VAL A 1 170 ? -13.783 -20.199 2.774 1.00 49.31 170 VAL A N 1
ATOM 1376 C CA . VAL A 1 170 ? -15.134 -20.006 2.200 1.00 49.31 170 VAL A CA 1
ATOM 1377 C C . VAL A 1 170 ? -15.599 -21.228 1.400 1.00 49.31 170 VAL A C 1
ATOM 1379 O O . VAL A 1 170 ? -15.262 -21.399 0.234 1.00 49.31 170 VAL A O 1
ATOM 1382 N N . LYS A 1 171 ? -16.434 -22.073 2.024 1.00 44.81 171 LYS A N 1
ATOM 1383 C CA . LYS A 1 171 ? -17.063 -23.258 1.401 1.00 44.81 171 LYS A CA 1
ATOM 1384 C C . LYS A 1 171 ? -18.228 -22.930 0.449 1.00 44.81 171 LYS A C 1
ATOM 1386 O O . LYS A 1 171 ? -18.801 -23.844 -0.135 1.00 44.81 171 LYS A O 1
ATOM 1391 N N . SER A 1 172 ? -18.611 -21.661 0.277 1.00 45.16 172 SER A N 1
ATOM 1392 C CA . SER A 1 172 ? -19.734 -21.299 -0.598 1.00 45.16 172 SER A CA 1
ATOM 1393 C C . SER A 1 172 ? -19.659 -19.845 -1.085 1.00 45.16 172 SER A C 1
ATOM 1395 O O . SER A 1 172 ? -19.439 -18.917 -0.311 1.00 45.16 172 SER A O 1
ATOM 1397 N N . ALA A 1 173 ? -19.907 -19.624 -2.380 1.00 46.88 173 ALA A N 1
ATOM 1398 C CA . ALA A 1 173 ? -20.017 -18.285 -2.967 1.00 46.88 173 ALA A CA 1
ATOM 1399 C C . ALA A 1 173 ? -21.217 -17.475 -2.427 1.00 46.88 173 ALA A C 1
ATOM 1401 O O . ALA A 1 173 ? -21.243 -16.257 -2.591 1.00 46.88 173 ALA A O 1
ATOM 1402 N N . LYS A 1 174 ? -22.199 -18.133 -1.786 1.00 43.94 174 LYS A N 1
ATOM 1403 C CA . LYS A 1 174 ? -23.379 -17.491 -1.180 1.00 43.94 174 LYS A CA 1
ATOM 1404 C C . LYS A 1 174 ? -23.093 -16.884 0.195 1.00 43.94 174 LYS A C 1
ATOM 1406 O O . LYS A 1 174 ? -23.779 -15.945 0.574 1.00 43.94 174 LYS A O 1
ATOM 1411 N N . ASP A 1 175 ? -22.060 -17.365 0.883 1.00 46.56 175 ASP A N 1
ATOM 1412 C CA . ASP A 1 175 ? -21.661 -16.892 2.215 1.00 46.56 175 ASP A CA 1
ATOM 1413 C C . ASP A 1 175 ? -20.402 -16.031 2.179 1.00 46.56 175 ASP A C 1
ATOM 1415 O O . ASP A 1 175 ? -19.855 -15.720 3.233 1.00 46.56 175 ASP A O 1
ATOM 1419 N N . ASN A 1 176 ? -19.907 -15.674 0.986 1.00 50.94 176 ASN A N 1
ATOM 1420 C CA . ASN A 1 176 ? -18.661 -14.938 0.854 1.00 50.94 176 ASN A CA 1
ATOM 1421 C C . ASN A 1 176 ? -18.828 -13.529 1.454 1.00 50.94 176 ASN A C 1
ATOM 1423 O O . ASN A 1 176 ? -19.394 -12.646 0.801 1.00 50.94 176 ASN A O 1
ATOM 1427 N N . PRO A 1 177 ? -18.300 -13.270 2.664 1.00 52.06 177 PRO A N 1
ATOM 1428 C CA . PRO A 1 177 ? -18.421 -11.985 3.310 1.00 52.06 177 PRO A CA 1
ATOM 1429 C C . PRO A 1 177 ? -17.396 -11.007 2.746 1.00 52.06 177 PRO A C 1
ATOM 1431 O O . PRO A 1 177 ? -17.151 -10.037 3.437 1.00 52.06 177 PRO A O 1
ATOM 1434 N N . TYR A 1 178 ? -16.781 -11.263 1.571 1.00 55.22 178 TYR A N 1
ATOM 1435 C CA . TYR A 1 178 ? -15.654 -10.544 0.949 1.00 55.22 178 TYR A CA 1
ATOM 1436 C C . TYR A 1 178 ? -15.981 -9.974 -0.451 1.00 55.22 178 TYR A C 1
ATOM 1438 O O . TYR A 1 178 ? -15.264 -10.224 -1.409 1.00 55.22 178 TYR A O 1
ATOM 1446 N N . GLY A 1 179 ? -17.072 -9.211 -0.594 1.00 59.47 179 GLY A N 1
ATOM 1447 C CA . GLY A 1 179 ? -17.388 -8.379 -1.765 1.00 59.47 179 GLY A CA 1
ATOM 1448 C C . GLY A 1 179 ? -16.661 -7.017 -1.832 1.00 59.47 179 GLY A C 1
ATOM 1449 O O . GLY A 1 179 ? -15.577 -6.815 -1.286 1.00 59.47 179 GLY A O 1
ATOM 1450 N N . SER A 1 180 ? -17.275 -6.044 -2.516 1.00 62.84 180 SER A N 1
ATOM 1451 C CA . SER A 1 180 ? -16.720 -4.704 -2.801 1.00 62.84 180 SER A CA 1
ATOM 1452 C C . SER A 1 180 ? -16.436 -3.819 -1.579 1.00 62.84 180 SER A C 1
ATOM 1454 O O . SER A 1 180 ? -15.775 -2.795 -1.729 1.00 62.84 180 SER A O 1
ATOM 1456 N N . PHE A 1 181 ? -16.879 -4.193 -0.377 1.00 74.19 181 PHE A N 1
ATOM 1457 C CA . PHE A 1 181 ? -16.745 -3.372 0.836 1.00 74.19 181 PHE A CA 1
ATOM 1458 C C . PHE A 1 181 ? -15.294 -3.174 1.302 1.00 74.19 181 PHE A C 1
ATOM 1460 O O . PHE A 1 181 ? -15.035 -2.258 2.080 1.00 74.19 181 PHE A O 1
ATOM 1467 N N . LEU A 1 182 ? -14.349 -4.006 0.841 1.00 82.81 182 LEU A N 1
ATOM 1468 C CA . LEU A 1 182 ? -12.920 -3.769 1.070 1.00 82.81 182 LEU A CA 1
ATOM 1469 C C . LEU A 1 182 ? -12.409 -2.554 0.301 1.00 82.81 182 LEU A C 1
ATOM 1471 O O . LEU A 1 182 ? -11.334 -2.057 0.616 1.00 82.81 182 LEU A O 1
ATOM 1475 N N . ARG A 1 183 ? -13.145 -2.066 -0.699 1.00 88.31 183 ARG A N 1
ATOM 1476 C CA . ARG A 1 183 ? -12.798 -0.841 -1.413 1.00 88.31 183 ARG A CA 1
ATOM 1477 C C . ARG A 1 183 ? -13.468 0.349 -0.753 1.00 88.31 183 ARG A C 1
ATOM 1479 O O . ARG A 1 183 ? -14.626 0.293 -0.342 1.00 88.31 183 ARG A O 1
ATOM 1486 N N . VAL A 1 184 ? -12.751 1.463 -0.720 1.00 83.12 184 VAL A N 1
ATOM 1487 C CA . VAL A 1 184 ? -13.383 2.757 -0.481 1.00 83.12 184 VAL A CA 1
ATOM 1488 C C . VAL A 1 184 ? -14.260 3.083 -1.685 1.00 83.12 184 VAL A C 1
ATOM 1490 O O . VAL A 1 184 ? -13.772 3.222 -2.806 1.00 83.12 184 VAL A O 1
ATOM 1493 N N . ILE A 1 185 ? -15.563 3.199 -1.448 1.00 75.50 185 ILE A N 1
ATOM 1494 C CA . ILE A 1 185 ? -16.503 3.734 -2.427 1.00 75.50 185 ILE A CA 1
ATOM 1495 C C . ILE A 1 185 ? -16.394 5.253 -2.322 1.00 75.50 185 ILE A C 1
ATOM 1497 O O . ILE A 1 185 ? -16.790 5.841 -1.317 1.00 75.50 185 ILE A O 1
ATOM 1501 N N . HIS A 1 186 ? -15.805 5.889 -3.332 1.00 56.81 186 HIS A N 1
ATOM 1502 C CA . HIS A 1 186 ? -15.947 7.330 -3.482 1.00 56.81 186 HIS A CA 1
ATOM 1503 C C . HIS A 1 186 ? -17.406 7.591 -3.869 1.00 56.81 186 HIS A C 1
ATOM 1505 O O . HIS A 1 186 ? -17.863 7.064 -4.882 1.00 56.81 186 HIS A O 1
ATOM 1511 N N . ASP A 1 187 ? -18.138 8.355 -3.051 1.00 39.69 187 ASP A N 1
ATOM 1512 C CA . ASP A 1 187 ? -19.494 8.841 -3.346 1.00 39.69 187 ASP A CA 1
ATOM 1513 C C . ASP A 1 187 ? -19.451 9.808 -4.549 1.00 39.69 187 ASP A C 1
ATOM 1515 O O . ASP A 1 187 ? -19.661 11.012 -4.434 1.00 39.69 187 ASP A O 1
ATOM 1519 N N . SER A 1 188 ? -19.144 9.305 -5.739 1.00 36.69 188 SER A N 1
ATOM 1520 C CA . SER A 1 188 ? -19.497 9.967 -6.989 1.00 36.69 188 SER A CA 1
ATOM 1521 C C . SER A 1 188 ? -20.890 9.477 -7.373 1.00 36.69 188 SER A C 1
ATOM 1523 O O . SER A 1 188 ? -21.038 8.386 -7.914 1.00 36.69 188 SER A O 1
ATOM 1525 N N . ALA A 1 189 ? -21.878 10.326 -7.067 1.00 37.00 189 ALA A N 1
ATOM 1526 C CA . ALA A 1 189 ? -23.310 10.231 -7.364 1.00 37.00 189 ALA A CA 1
ATOM 1527 C C . ALA A 1 189 ? -24.168 9.351 -6.429 1.00 37.00 189 ALA A C 1
ATOM 1529 O O . ALA A 1 189 ? -24.569 8.241 -6.766 1.00 37.00 189 ALA A O 1
ATOM 1530 N N . LYS A 1 190 ? -24.626 9.945 -5.319 1.00 31.56 190 LYS A N 1
ATOM 1531 C CA . LYS A 1 190 ? -26.048 9.815 -4.967 1.00 31.56 190 LYS A CA 1
ATOM 1532 C C . LYS A 1 190 ? -26.772 11.057 -5.493 1.00 31.56 190 LYS A C 1
ATOM 1534 O O . LYS A 1 190 ? -26.484 12.148 -5.001 1.00 31.56 190 LYS A O 1
ATOM 1539 N N . PRO A 1 191 ? -27.691 10.946 -6.470 1.00 31.34 191 PRO A N 1
ATOM 1540 C CA . PRO A 1 191 ? -28.664 12.001 -6.682 1.00 31.34 191 PRO A CA 1
ATOM 1541 C C . PRO A 1 191 ? -29.478 12.106 -5.395 1.00 31.34 191 PRO A C 1
ATOM 1543 O O . PRO A 1 191 ? -29.994 11.109 -4.889 1.00 31.34 191 PRO A O 1
ATOM 1546 N N . TRP A 1 192 ? -29.571 13.309 -4.846 1.00 37.16 192 TRP A N 1
ATOM 1547 C CA . TRP A 1 192 ? -30.578 13.626 -3.847 1.00 37.16 192 TRP A CA 1
ATOM 1548 C C . TRP A 1 192 ? -31.962 13.233 -4.392 1.00 37.16 192 TRP A C 1
ATOM 1550 O O . TRP A 1 192 ? -32.478 13.863 -5.308 1.00 37.16 192 TRP A O 1
ATOM 1560 N N . SER A 1 193 ? -32.532 12.149 -3.870 1.00 37.03 193 SER A N 1
ATOM 1561 C CA . SER A 1 193 ? -33.954 11.779 -3.911 1.00 37.03 193 SER A CA 1
ATOM 1562 C C . SER A 1 193 ? -34.062 10.505 -3.061 1.00 37.03 193 SER A C 1
ATOM 1564 O O . SER A 1 193 ? -33.285 9.581 -3.259 1.00 37.03 193 SER A O 1
ATOM 1566 N N . THR A 1 194 ? -34.875 10.375 -2.022 1.00 34.59 194 THR A N 1
ATOM 1567 C CA . THR A 1 194 ? -36.161 10.983 -1.680 1.00 34.59 194 THR A CA 1
ATOM 1568 C C . THR A 1 194 ? -36.265 11.158 -0.163 1.00 34.59 194 THR A C 1
ATOM 1570 O O . THR A 1 194 ? -35.784 10.316 0.595 1.00 34.59 194 THR A O 1
ATOM 1573 N N . SER A 1 195 ? -36.928 12.229 0.269 1.00 33.41 195 SER A N 1
ATOM 1574 C CA . SER A 1 195 ? -37.249 12.547 1.664 1.00 33.41 195 SER A CA 1
ATOM 1575 C C . SER A 1 195 ? -37.876 11.368 2.433 1.00 33.41 195 SER A C 1
ATOM 1577 O O . SER A 1 195 ? -38.641 10.601 1.839 1.00 33.41 195 SER A O 1
ATOM 1579 N N . PRO A 1 196 ? -37.653 11.244 3.756 1.00 35.66 196 PRO A N 1
ATOM 1580 C CA . PRO A 1 196 ? -38.375 10.277 4.576 1.00 35.66 196 PRO A CA 1
ATOM 1581 C C . PRO A 1 196 ? -39.865 10.634 4.589 1.00 35.66 196 PRO A C 1
ATOM 1583 O O . PRO A 1 196 ? -40.243 11.734 4.999 1.00 35.66 196 PRO A O 1
ATOM 1586 N N . LYS A 1 197 ? -40.727 9.712 4.148 1.00 40.28 197 LYS A N 1
ATOM 1587 C CA . LYS A 1 197 ? -42.168 9.824 4.398 1.00 40.28 197 LYS A CA 1
ATOM 1588 C C . LYS A 1 197 ? -42.387 9.767 5.913 1.00 40.28 197 LYS A C 1
ATOM 1590 O O . LYS A 1 197 ? -41.984 8.801 6.556 1.00 40.28 197 LYS A O 1
ATOM 1595 N N . ARG A 1 198 ? -43.010 10.811 6.471 1.00 34.75 198 ARG A N 1
ATOM 1596 C CA . ARG A 1 198 ? -43.558 10.794 7.836 1.00 34.75 198 ARG A CA 1
ATOM 1597 C C . ARG A 1 198 ? -44.527 9.612 7.973 1.00 34.75 198 ARG A C 1
ATOM 1599 O O . ARG A 1 198 ? -45.306 9.395 7.044 1.00 34.75 198 ARG A O 1
ATOM 1606 N N . PRO A 1 199 ? -44.538 8.899 9.109 1.00 36.94 199 PRO A N 1
ATOM 1607 C CA . PRO A 1 199 ? -45.636 7.999 9.414 1.00 36.94 199 PRO A CA 1
ATOM 1608 C C . PRO A 1 199 ? -46.895 8.842 9.657 1.00 36.94 199 PRO A C 1
ATOM 1610 O O . PRO A 1 199 ? -46.868 9.806 10.426 1.00 36.94 199 PRO A O 1
ATOM 1613 N N . SER A 1 200 ? -47.972 8.526 8.944 1.00 53.72 200 SER A N 1
ATOM 1614 C CA . SER A 1 200 ? -49.316 8.964 9.308 1.00 53.72 200 SER A CA 1
ATOM 1615 C C . SER A 1 200 ? -49.764 8.191 10.548 1.00 53.72 200 SER A C 1
ATOM 1617 O O . SER A 1 200 ? -49.503 6.990 10.626 1.00 53.72 200 SER A O 1
ATOM 1619 N N . ASN A 1 201 ? -50.393 8.915 11.480 1.00 44.03 201 ASN A N 1
ATOM 1620 C CA . ASN A 1 201 ? -51.108 8.394 12.651 1.00 44.03 201 ASN A CA 1
ATOM 1621 C C . ASN A 1 201 ? -52.016 7.206 12.327 1.00 44.03 201 ASN A C 1
ATOM 1623 O O . ASN A 1 201 ? -52.612 7.216 11.225 1.00 44.03 201 ASN A O 1
#

Sequence (201 aa):
MMKIWNTSREVREKDLGENLFLFIFAKELDRNRVLRNGPWNFDKALVLLEEPNGNIAPSRMLLKFAEFWVQIHNVPLLGMTVQTGRQIGNCMGECIDVTQGQEGECMGRFLRVRVKMDITKPLKWGTKISLPSGQQERVDFRYERLPDFCYNCRRMGHIMGACTFVDDVVKSAKDNPYGSFLRVIHDSAKPWSTSPKRPSN

Radius of gyration: 20.38 Å; Cα contacts (8 Å, |Δi|>4): 304; chains: 1; bounding box: 74×44×51 Å